Protein AF-A0A940KT76-F1 (afdb_monomer_lite)

Radius of gyration: 18.66 Å; chains: 1; bounding box: 42×45×53 Å

Secondary structure (DSSP, 8-state):
--EEEEEE---B-SSS---TT-TTS-PBPSSSS--S---EEEEEE-EEEEE--HHHHHHHTT-HHHHHHHHHHHHHHHHHHHHH-TTPPPP---HHHHHHHHHHHHHHHHHHHHH---TTTEEEEEEEE--STT-EEEEEEEE---SGGGGSSHHHHHTSHHHHHHHHHHHHHHHT--TTTTHHHHHHHHT-BSGGG-BSS--TTTT---GGG-TTTT-S--GGGTS--SS--S--TT-

Structure (mmCIF, N/CA/C/O backbone):
data_AF-A0A940KT76-F1
#
_entry.id   AF-A0A940KT76-F1
#
loop_
_atom_site.group_PDB
_atom_site.id
_atom_site.type_symbol
_atom_site.label_atom_id
_atom_site.label_alt_id
_atom_site.label_comp_id
_atom_site.label_asym_id
_atom_site.label_entity_id
_atom_site.label_seq_id
_atom_site.pdbx_PDB_ins_code
_atom_site.Cartn_x
_atom_site.Cartn_y
_atom_site.Cartn_z
_atom_site.occupancy
_atom_site.B_iso_or_equiv
_atom_site.auth_seq_id
_atom_site.auth_comp_id
_atom_site.auth_asym_id
_atom_site.auth_atom_id
_atom_site.pdbx_PDB_model_num
ATOM 1 N N . GLU A 1 1 ? -12.161 -17.439 -12.658 1.00 59.94 1 GLU A N 1
ATOM 2 C CA . GLU A 1 1 ? -10.955 -17.399 -13.516 1.00 59.94 1 GLU A CA 1
ATOM 3 C C . GLU A 1 1 ? -9.721 -17.231 -12.636 1.00 59.94 1 GLU A C 1
ATOM 5 O O . GLU A 1 1 ? -9.870 -16.728 -11.528 1.00 59.94 1 GLU A O 1
ATOM 10 N N . ARG A 1 2 ? -8.542 -17.698 -13.067 1.00 75.81 2 ARG A N 1
ATOM 11 C CA . ARG A 1 2 ? -7.280 -17.496 -12.328 1.00 75.81 2 ARG A CA 1
ATOM 12 C C . ARG A 1 2 ? -6.662 -16.165 -12.748 1.00 75.81 2 ARG A C 1
ATOM 14 O O . ARG A 1 2 ? -6.619 -15.879 -13.944 1.00 75.81 2 ARG A O 1
ATOM 21 N N . LEU A 1 3 ? -6.180 -15.376 -11.790 1.00 85.12 3 LEU A N 1
ATOM 22 C CA . LEU A 1 3 ? -5.460 -14.140 -12.090 1.00 85.12 3 LEU A CA 1
ATOM 23 C C . LEU A 1 3 ? -4.140 -14.499 -12.783 1.00 85.12 3 LEU A C 1
ATOM 25 O O . LEU A 1 3 ? -3.452 -15.420 -12.344 1.00 85.12 3 LEU A O 1
ATOM 29 N N . ARG A 1 4 ? -3.788 -13.785 -13.855 1.00 87.38 4 ARG A N 1
ATOM 30 C CA . ARG A 1 4 ? -2.522 -13.958 -14.576 1.00 87.38 4 ARG A CA 1
ATOM 31 C C . ARG A 1 4 ? -1.689 -12.691 -14.463 1.00 87.38 4 ARG A C 1
ATOM 33 O O . ARG A 1 4 ? -2.092 -11.645 -14.966 1.00 87.38 4 ARG A O 1
ATOM 40 N N . GLU A 1 5 ? -0.509 -12.808 -13.878 1.00 86.62 5 GLU A N 1
ATOM 41 C CA . GLU A 1 5 ? 0.519 -11.777 -13.914 1.00 86.62 5 GLU A CA 1
ATOM 42 C C . GLU A 1 5 ? 1.549 -12.131 -14.991 1.00 86.62 5 GLU A C 1
ATOM 44 O O . GLU A 1 5 ? 1.983 -13.276 -15.110 1.00 86.62 5 GLU A O 1
ATOM 49 N N . THR A 1 6 ? 1.949 -11.154 -15.799 1.00 89.06 6 THR A N 1
ATOM 50 C CA . THR A 1 6 ? 3.041 -11.303 -16.766 1.00 89.06 6 THR A CA 1
ATOM 51 C C . THR A 1 6 ? 4.053 -10.203 -16.507 1.00 89.06 6 THR A C 1
ATOM 53 O O . THR A 1 6 ? 3.732 -9.025 -16.647 1.00 89.06 6 THR A O 1
ATOM 56 N N . ARG A 1 7 ? 5.266 -10.589 -16.109 1.00 87.00 7 ARG A N 1
ATOM 57 C CA . ARG A 1 7 ? 6.389 -9.671 -15.914 1.00 87.00 7 ARG A CA 1
ATOM 58 C C . ARG A 1 7 ? 7.328 -9.796 -17.093 1.00 87.00 7 ARG A C 1
ATOM 60 O O . ARG A 1 7 ? 7.730 -10.904 -17.433 1.00 87.00 7 ARG A O 1
ATOM 67 N N . ILE A 1 8 ? 7.666 -8.669 -17.696 1.00 89.12 8 ILE A N 1
ATOM 68 C CA . ILE A 1 8 ? 8.560 -8.598 -18.847 1.00 89.12 8 ILE A CA 1
ATOM 69 C C . ILE A 1 8 ? 9.815 -7.875 -18.386 1.00 89.12 8 ILE A C 1
ATOM 71 O O . ILE A 1 8 ? 9.723 -6.799 -17.798 1.00 89.12 8 ILE A O 1
ATOM 75 N N . PHE A 1 9 ? 10.981 -8.463 -18.631 1.00 88.19 9 PHE A N 1
ATOM 76 C CA . PHE A 1 9 ? 12.236 -7.762 -18.416 1.00 88.19 9 PHE A CA 1
ATOM 77 C C . PHE A 1 9 ? 12.519 -6.939 -19.672 1.00 88.19 9 PHE A C 1
ATOM 79 O O . PHE A 1 9 ? 12.806 -7.500 -20.726 1.00 88.19 9 PHE A O 1
ATOM 86 N N . ALA A 1 10 ? 12.339 -5.620 -19.566 1.00 84.44 10 ALA A N 1
ATOM 87 C CA . ALA A 1 10 ? 12.493 -4.684 -20.681 1.00 84.44 10 ALA A CA 1
ATOM 88 C C . ALA A 1 10 ? 13.910 -4.093 -20.779 1.00 84.44 10 ALA A C 1
ATOM 90 O O . ALA A 1 10 ? 14.323 -3.681 -21.856 1.00 84.44 10 ALA A O 1
ATOM 91 N N . GLY A 1 11 ? 14.663 -4.085 -19.675 1.00 82.62 11 GLY A N 1
ATOM 92 C CA . GLY A 1 11 ? 16.009 -3.525 -19.598 1.00 82.62 11 GLY A CA 1
ATOM 93 C C . GLY A 1 11 ? 16.429 -3.237 -18.166 1.00 82.62 11 GLY A C 1
ATOM 94 O O . GLY A 1 11 ? 15.790 -3.692 -17.217 1.00 82.62 11 GLY A O 1
ATOM 95 N N . PHE A 1 12 ? 17.522 -2.498 -18.000 1.00 79.31 12 PHE A N 1
ATOM 96 C CA . PHE A 1 12 ? 18.017 -2.093 -16.687 1.00 79.31 12 PHE A CA 1
ATOM 97 C C . PHE A 1 12 ? 18.516 -0.648 -16.701 1.00 79.31 12 PHE A C 1
ATOM 99 O O . PHE A 1 12 ? 18.919 -0.105 -17.729 1.00 79.31 12 PHE A O 1
ATOM 106 N N . THR A 1 13 ? 18.565 -0.052 -15.518 1.00 75.75 13 THR A N 1
ATOM 107 C CA . THR A 1 13 ? 19.138 1.273 -15.268 1.00 75.75 13 THR A CA 1
ATOM 108 C C . THR A 1 13 ? 20.330 1.147 -14.320 1.00 75.75 13 THR A C 1
ATOM 110 O O . THR A 1 13 ? 20.264 0.384 -13.359 1.00 75.75 13 THR A O 1
ATOM 113 N N . ARG A 1 14 ? 21.434 1.872 -14.559 1.00 63.66 14 ARG A N 1
ATOM 114 C CA . ARG A 1 14 ? 22.673 1.738 -13.751 1.00 63.66 14 ARG A CA 1
ATOM 115 C C . ARG A 1 14 ? 22.897 2.832 -12.707 1.00 63.66 14 ARG A C 1
ATOM 117 O O . ARG A 1 14 ? 23.484 2.550 -11.672 1.00 63.66 14 ARG A O 1
ATOM 124 N N . ILE A 1 15 ? 22.489 4.068 -12.993 1.00 62.66 15 ILE A N 1
ATOM 125 C CA . ILE A 1 15 ? 22.811 5.245 -12.157 1.00 62.66 15 ILE A CA 1
ATOM 126 C C . ILE A 1 15 ? 21.556 5.761 -11.454 1.00 62.66 15 ILE A C 1
ATOM 128 O O . ILE A 1 15 ? 21.551 6.013 -10.252 1.00 62.66 15 ILE A O 1
ATOM 132 N N . ASN A 1 16 ? 20.471 5.847 -12.211 1.00 60.28 16 ASN A N 1
ATOM 133 C CA . ASN A 1 16 ? 19.192 6.360 -11.771 1.00 60.28 16 ASN A CA 1
ATOM 134 C C . ASN A 1 16 ? 18.179 5.222 -11.881 1.00 60.28 16 ASN A C 1
ATOM 136 O O . ASN A 1 16 ? 17.857 4.863 -13.007 1.00 60.28 16 ASN A O 1
ATOM 140 N N . PRO A 1 17 ? 17.749 4.596 -10.768 1.00 59.19 17 PRO A N 1
ATOM 141 C CA . PRO A 1 17 ? 16.699 3.587 -10.827 1.00 59.19 17 PRO A CA 1
ATOM 142 C C . PRO A 1 17 ? 15.421 4.211 -11.390 1.00 59.19 17 PRO A C 1
ATOM 144 O O . PRO A 1 17 ? 15.099 5.348 -11.034 1.00 59.19 17 PRO A O 1
ATOM 147 N N . GLU A 1 18 ? 14.709 3.472 -12.243 1.00 57.00 18 GLU A N 1
ATOM 148 C CA . GLU A 1 18 ? 13.417 3.930 -12.747 1.00 57.00 18 GLU A CA 1
ATOM 149 C C . GLU A 1 18 ? 12.457 4.206 -11.587 1.00 57.00 18 GLU A C 1
ATOM 151 O O . GLU A 1 18 ? 12.253 3.375 -10.699 1.00 57.00 18 GLU A O 1
ATOM 156 N N . ASP A 1 19 ? 11.821 5.373 -11.623 1.00 56.69 19 ASP A N 1
ATOM 157 C CA . ASP A 1 19 ? 10.502 5.525 -11.028 1.00 56.69 19 ASP A CA 1
ATOM 158 C C . ASP A 1 19 ? 9.560 4.947 -12.086 1.00 56.69 19 ASP A C 1
ATOM 160 O O . ASP A 1 19 ? 9.471 5.542 -13.156 1.00 56.69 19 ASP A O 1
ATOM 164 N N . ASN A 1 20 ? 8.961 3.774 -11.831 1.00 51.47 20 ASN A N 1
ATOM 165 C CA . ASN A 1 20 ? 8.179 2.872 -12.719 1.00 51.47 20 ASN A CA 1
ATOM 166 C C . ASN A 1 20 ? 7.096 3.509 -13.641 1.00 51.47 20 ASN A C 1
ATOM 168 O O . ASN A 1 20 ? 6.210 2.813 -14.142 1.00 51.47 20 ASN A O 1
ATOM 172 N N . ARG A 1 21 ? 7.050 4.834 -13.788 1.00 53.28 21 ARG A N 1
ATOM 173 C CA . ARG A 1 21 ? 5.972 5.617 -14.388 1.00 53.28 21 ARG A CA 1
ATOM 174 C C . ARG A 1 21 ? 6.450 6.818 -15.219 1.00 53.28 21 ARG A C 1
ATOM 176 O O . ARG A 1 21 ? 5.587 7.467 -15.803 1.00 53.28 21 ARG A O 1
ATOM 183 N N . ASP A 1 22 ? 7.758 7.097 -15.315 1.00 49.06 22 ASP A N 1
ATOM 184 C CA . ASP A 1 22 ? 8.294 8.174 -16.168 1.00 49.06 22 ASP A CA 1
ATOM 185 C C . ASP A 1 22 ? 8.935 7.614 -17.450 1.00 49.06 22 ASP A C 1
ATOM 187 O O . ASP A 1 22 ? 9.966 6.949 -17.418 1.00 49.06 22 ASP A O 1
ATOM 191 N N . GLN A 1 23 ? 8.319 7.898 -18.602 1.00 47.44 23 GLN A N 1
ATOM 192 C CA . GLN A 1 23 ? 8.682 7.353 -19.923 1.00 47.44 23 GLN A CA 1
ATOM 193 C C . GLN A 1 23 ? 9.995 7.906 -20.514 1.00 47.44 23 GLN A C 1
ATOM 195 O O . GLN A 1 23 ? 10.320 7.607 -21.662 1.00 47.44 23 GLN A O 1
ATOM 200 N N . GLN A 1 24 ? 10.736 8.740 -19.780 1.00 48.56 24 GLN A N 1
ATOM 201 C CA . GLN A 1 24 ? 11.898 9.463 -20.312 1.00 48.56 24 GLN A CA 1
ATOM 202 C C . GLN A 1 24 ? 13.253 8.990 -19.785 1.00 48.56 24 GLN A C 1
ATOM 204 O O . GLN A 1 24 ? 14.278 9.508 -20.230 1.00 48.56 24 GLN A O 1
ATOM 209 N N . GLN A 1 25 ? 13.307 7.993 -18.898 1.00 55.84 25 GLN A N 1
ATOM 210 C CA . GLN A 1 25 ? 14.590 7.368 -18.579 1.00 55.84 25 GLN A CA 1
ATOM 211 C C . GLN A 1 25 ? 14.948 6.354 -19.665 1.00 55.84 25 GLN A C 1
ATOM 213 O O . GLN A 1 25 ? 14.171 5.462 -19.995 1.00 55.84 25 GLN A O 1
ATOM 218 N N . THR A 1 26 ? 16.131 6.514 -20.259 1.00 61.38 26 THR A N 1
ATOM 219 C CA . THR A 1 26 ? 16.649 5.607 -21.283 1.00 61.38 26 THR A CA 1
ATOM 220 C C . THR A 1 26 ? 16.945 4.255 -20.637 1.00 61.38 26 THR A C 1
ATOM 222 O O . THR A 1 26 ? 18.023 4.038 -20.079 1.00 61.38 26 THR A O 1
ATOM 225 N N . ILE A 1 27 ? 15.966 3.352 -20.669 1.00 70.19 27 ILE A N 1
ATOM 226 C CA . ILE A 1 27 ? 16.160 1.939 -20.349 1.00 70.19 27 ILE A CA 1
ATOM 227 C C . ILE A 1 27 ? 17.286 1.427 -21.251 1.00 70.19 27 ILE A C 1
ATOM 229 O O . ILE A 1 27 ? 17.223 1.582 -22.470 1.00 70.19 27 ILE A O 1
ATOM 233 N N . ALA A 1 28 ? 18.341 0.857 -20.664 1.00 75.75 28 ALA A N 1
ATOM 234 C CA . ALA A 1 28 ? 19.408 0.274 -21.466 1.00 75.75 28 ALA A CA 1
ATOM 235 C C . ALA A 1 28 ? 18.885 -0.974 -22.187 1.00 75.75 28 ALA A C 1
ATOM 237 O O . ALA A 1 28 ? 18.273 -1.842 -21.554 1.00 75.75 28 ALA A O 1
ATOM 238 N N . ASP A 1 29 ? 19.171 -1.072 -23.486 1.00 76.38 29 ASP A N 1
ATOM 239 C CA . ASP A 1 29 ? 18.773 -2.216 -24.298 1.00 76.38 29 ASP A CA 1
ATOM 240 C C . ASP A 1 29 ? 19.348 -3.527 -23.742 1.00 76.38 29 ASP A C 1
ATOM 242 O O . ASP A 1 29 ? 20.507 -3.617 -23.326 1.00 76.38 29 ASP A O 1
ATOM 246 N N . LEU A 1 30 ? 18.528 -4.579 -23.775 1.00 81.62 30 LEU A N 1
ATOM 247 C CA . LEU A 1 30 ? 18.917 -5.929 -23.352 1.00 81.62 30 LEU A CA 1
ATOM 248 C C . LEU A 1 30 ? 19.763 -6.678 -24.380 1.00 81.62 30 LEU A C 1
ATOM 250 O O . LEU A 1 30 ? 20.322 -7.732 -24.078 1.00 81.62 30 LEU A O 1
ATOM 254 N N . SER A 1 31 ? 19.828 -6.163 -25.601 1.00 82.88 31 SER A N 1
ATOM 255 C CA . SER A 1 31 ? 20.506 -6.786 -26.725 1.00 82.88 31 SER A CA 1
ATOM 256 C C . SER A 1 31 ? 21.283 -5.730 -27.495 1.00 82.88 31 SER A C 1
ATOM 258 O O . SER A 1 31 ? 20.831 -4.602 -27.650 1.00 82.88 31 SER A O 1
ATOM 260 N N . LEU A 1 32 ? 22.443 -6.122 -28.022 1.00 83.81 32 LEU A N 1
ATOM 261 C CA . LEU A 1 32 ? 23.247 -5.278 -28.910 1.00 83.81 32 LEU A CA 1
ATOM 262 C C . LEU A 1 32 ? 22.530 -4.979 -30.236 1.00 83.81 32 LEU A C 1
ATOM 264 O O . LEU A 1 32 ? 22.819 -3.976 -30.878 1.00 83.81 32 LEU A O 1
ATOM 268 N N . ASN A 1 33 ? 21.614 -5.860 -30.645 1.00 88.50 33 ASN A N 1
ATOM 269 C CA . ASN A 1 33 ? 20.814 -5.723 -31.859 1.00 88.50 33 ASN A CA 1
ATOM 270 C C . ASN A 1 33 ? 19.320 -5.652 -31.504 1.00 88.50 33 ASN A C 1
ATOM 272 O O . ASN A 1 33 ? 18.900 -6.358 -30.582 1.00 88.50 33 ASN A O 1
ATOM 276 N N . PRO A 1 34 ? 18.495 -4.900 -32.254 1.00 84.06 34 PRO A N 1
ATOM 277 C CA . PRO A 1 34 ? 17.048 -4.884 -32.055 1.00 84.06 34 PRO A CA 1
ATOM 278 C C . PRO A 1 34 ? 16.443 -6.291 -32.151 1.00 84.06 34 PRO A C 1
ATOM 280 O O . PRO A 1 34 ? 16.707 -7.029 -33.102 1.00 84.06 34 PRO A O 1
ATOM 283 N N . VAL A 1 35 ? 15.614 -6.657 -31.175 1.00 88.06 35 VAL A N 1
ATOM 284 C CA . VAL A 1 35 ? 14.898 -7.940 -31.126 1.00 88.06 35 VAL A CA 1
ATOM 285 C C . VAL A 1 35 ? 13.396 -7.700 -30.985 1.00 88.06 35 VAL A C 1
ATOM 287 O O . VAL A 1 35 ? 12.968 -6.768 -30.314 1.00 88.06 35 VAL A O 1
ATOM 290 N N . ALA A 1 36 ? 12.581 -8.551 -31.615 1.00 89.31 36 ALA A N 1
ATOM 291 C CA . ALA A 1 36 ? 11.115 -8.472 -31.563 1.00 89.31 36 ALA A CA 1
ATOM 292 C C . ALA A 1 36 ? 10.497 -9.264 -30.390 1.00 89.31 36 ALA A C 1
ATOM 294 O O . ALA A 1 36 ? 9.293 -9.515 -30.372 1.00 89.31 36 ALA A O 1
ATOM 295 N N . TRP A 1 37 ? 11.316 -9.708 -29.435 1.00 89.38 37 TRP A N 1
ATOM 296 C CA . TRP A 1 37 ? 10.895 -10.507 -28.288 1.00 89.38 37 TRP A CA 1
ATOM 297 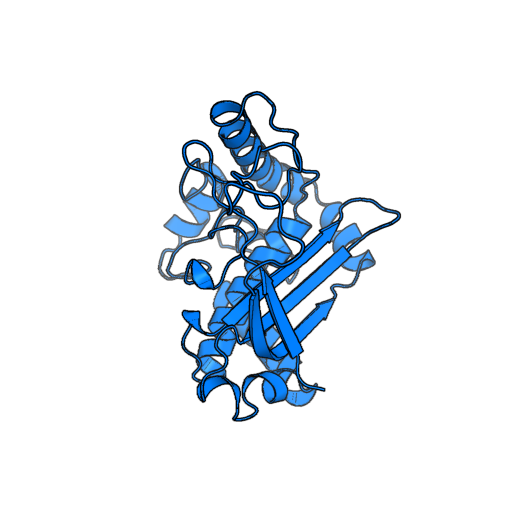C C . TRP A 1 37 ? 11.592 -10.018 -27.016 1.00 89.38 37 TRP A C 1
ATOM 299 O O . TRP A 1 37 ? 12.726 -9.547 -27.068 1.00 89.38 37 TRP A O 1
ATOM 309 N N . LEU A 1 38 ? 10.913 -10.153 -25.876 1.00 90.00 38 LEU A N 1
ATOM 310 C CA . LEU A 1 38 ? 11.461 -9.861 -24.552 1.00 90.00 38 LEU A CA 1
ATOM 311 C C . LEU A 1 38 ? 11.274 -11.078 -23.639 1.00 90.00 38 LEU A C 1
ATOM 313 O O . LEU A 1 38 ? 10.233 -11.740 -23.721 1.00 90.00 38 LEU A O 1
ATOM 317 N N . PRO A 1 39 ? 12.250 -11.392 -22.770 1.00 91.31 39 PRO A N 1
ATOM 318 C CA . PRO A 1 39 ? 12.080 -12.445 -21.783 1.00 91.31 39 PRO A CA 1
ATOM 319 C C . PRO A 1 39 ? 10.975 -12.059 -20.793 1.00 91.31 39 PRO A C 1
ATOM 321 O O . PRO A 1 39 ? 10.944 -10.946 -20.261 1.00 91.31 39 PRO A O 1
ATOM 324 N N . ALA A 1 40 ? 10.061 -12.996 -20.546 1.00 91.25 40 ALA A N 1
ATOM 325 C CA . ALA A 1 40 ? 8.920 -12.792 -19.670 1.00 91.25 40 ALA A CA 1
ATOM 326 C C . ALA A 1 40 ? 8.705 -13.987 -18.738 1.00 91.25 40 ALA A C 1
ATOM 328 O O . ALA A 1 40 ? 8.986 -15.132 -19.087 1.00 91.25 40 ALA A O 1
ATOM 329 N N . HIS A 1 41 ? 8.161 -13.704 -17.561 1.00 88.94 41 HIS A N 1
ATOM 330 C CA . HIS A 1 41 ? 7.745 -14.690 -16.576 1.00 88.94 41 HIS A CA 1
ATOM 331 C C . HIS A 1 41 ? 6.245 -14.542 -16.315 1.00 88.94 41 HIS A C 1
ATOM 333 O O . HIS A 1 41 ? 5.755 -13.430 -16.092 1.00 88.94 41 HIS A O 1
ATOM 339 N N . VAL A 1 42 ? 5.514 -15.658 -16.355 1.00 87.50 42 VAL A N 1
ATOM 340 C CA . VAL A 1 42 ? 4.058 -15.689 -16.170 1.00 87.50 42 VAL A CA 1
ATOM 341 C C . VAL A 1 42 ? 3.730 -16.432 -14.888 1.00 87.50 42 VAL A C 1
ATOM 343 O O . VAL A 1 42 ? 4.129 -17.579 -14.714 1.00 87.50 42 VAL A O 1
ATOM 346 N N . VAL A 1 43 ? 2.956 -15.785 -14.023 1.00 85.06 43 VAL A N 1
ATOM 347 C CA . VAL A 1 43 ? 2.450 -16.367 -12.779 1.00 85.06 43 VAL A CA 1
ATOM 348 C C . VAL A 1 43 ? 0.935 -16.430 -12.850 1.00 85.06 43 VAL A C 1
ATOM 350 O O . VAL A 1 43 ? 0.282 -15.478 -13.281 1.00 85.06 43 VAL A O 1
ATOM 353 N N . TYR A 1 44 ? 0.377 -17.555 -12.417 1.00 85.06 44 TYR A N 1
ATOM 354 C CA . TYR A 1 44 ? -1.056 -17.704 -12.205 1.00 85.06 44 TYR A CA 1
ATOM 355 C C . TYR A 1 44 ? -1.330 -17.776 -10.716 1.00 85.06 44 TYR A C 1
ATOM 357 O O . TYR A 1 44 ? -0.622 -18.472 -9.993 1.00 85.06 44 TYR A O 1
ATOM 365 N N . GLY A 1 45 ? -2.374 -17.089 -10.276 1.00 86.62 45 GLY A N 1
ATOM 366 C CA . GLY A 1 45 ? -2.650 -16.974 -8.861 1.00 86.62 45 GLY A CA 1
ATOM 367 C C . GLY A 1 45 ? -4.058 -16.517 -8.536 1.00 86.62 45 GLY A C 1
ATOM 368 O O . GLY A 1 45 ? -4.980 -16.543 -9.361 1.00 86.62 45 GLY A O 1
ATOM 369 N N . GLU A 1 46 ? -4.190 -16.101 -7.289 1.00 87.38 46 GLU A N 1
ATOM 370 C CA . GLU A 1 46 ? -5.407 -15.589 -6.688 1.00 87.38 46 GLU A CA 1
ATOM 371 C C . GLU A 1 46 ? -5.296 -14.075 -6.521 1.00 87.38 46 GLU A C 1
ATOM 373 O O . GLU A 1 46 ? -4.197 -13.531 -6.395 1.00 87.38 46 GLU A O 1
ATOM 378 N N . GLY A 1 47 ? -6.433 -13.386 -6.481 1.00 90.44 47 GLY A N 1
ATOM 379 C CA . GLY A 1 47 ? -6.441 -11.968 -6.162 1.00 90.44 47 GLY A CA 1
ATOM 380 C C . GLY A 1 47 ? -7.793 -11.465 -5.689 1.00 90.44 47 GLY A C 1
ATOM 381 O O . GLY A 1 47 ? -8.836 -12.016 -6.040 1.00 90.44 47 GLY A O 1
ATOM 382 N N . ILE A 1 48 ? -7.750 -10.406 -4.889 1.00 93.38 48 ILE A N 1
ATOM 383 C CA . ILE A 1 48 ? -8.907 -9.649 -4.425 1.00 93.38 48 ILE A CA 1
ATOM 384 C C . ILE A 1 48 ? -8.735 -8.223 -4.936 1.00 93.38 48 ILE A C 1
ATOM 386 O O . ILE A 1 48 ? -7.789 -7.530 -4.559 1.00 93.38 48 ILE A O 1
ATOM 390 N N . PHE A 1 49 ? -9.652 -7.794 -5.798 1.00 95.75 49 PHE A N 1
ATOM 391 C CA . PHE A 1 49 ? -9.745 -6.406 -6.230 1.00 95.75 49 PHE A CA 1
ATOM 392 C C . PHE A 1 49 ? -10.794 -5.680 -5.393 1.00 95.75 49 PHE A C 1
ATOM 394 O O . PHE A 1 49 ? -11.930 -6.144 -5.283 1.00 95.75 49 PHE A O 1
ATOM 401 N N . LEU A 1 50 ? -10.419 -4.537 -4.825 1.00 96.88 50 LEU A N 1
ATOM 402 C CA . LEU A 1 50 ? -11.303 -3.676 -4.052 1.00 96.88 50 LEU A CA 1
ATOM 403 C C . LEU A 1 50 ? -11.349 -2.298 -4.693 1.00 96.88 50 LEU A C 1
ATOM 405 O O . LEU A 1 50 ? -10.313 -1.674 -4.918 1.00 96.88 50 LEU A O 1
ATOM 409 N N . GLN A 1 51 ? -12.562 -1.812 -4.939 1.00 97.50 51 GLN A N 1
ATOM 410 C CA . GLN A 1 51 ? -12.806 -0.451 -5.391 1.00 97.50 51 GLN A CA 1
ATOM 411 C C . GLN A 1 51 ? -13.478 0.345 -4.278 1.00 97.50 51 GLN A C 1
ATOM 413 O O . GLN A 1 51 ? -14.501 -0.057 -3.721 1.00 97.50 51 GLN A O 1
ATOM 418 N N . PHE A 1 52 ? -12.917 1.507 -3.974 1.00 97.50 52 PHE A N 1
ATOM 419 C CA . PHE A 1 52 ? -13.488 2.436 -3.016 1.00 97.50 52 PHE A CA 1
ATOM 420 C C . PHE A 1 52 ? -14.567 3.285 -3.685 1.00 97.50 52 PHE A C 1
ATOM 422 O O . PHE A 1 52 ? -14.434 3.706 -4.836 1.00 97.50 52 PHE A O 1
ATOM 429 N N . LYS A 1 53 ? -15.633 3.593 -2.939 1.00 96.75 53 LYS A N 1
ATOM 430 C CA . LYS A 1 53 ? -16.687 4.493 -3.420 1.00 96.75 53 LYS A CA 1
ATOM 431 C C . LYS A 1 53 ? -16.110 5.890 -3.646 1.00 96.75 53 LYS A C 1
ATOM 433 O O . LYS A 1 53 ? -15.744 6.572 -2.688 1.00 96.75 53 LYS A O 1
ATOM 438 N N . THR A 1 54 ? -16.091 6.320 -4.904 1.00 95.44 54 THR A N 1
ATOM 439 C CA . THR A 1 54 ? -15.570 7.626 -5.324 1.00 95.44 54 THR A CA 1
AT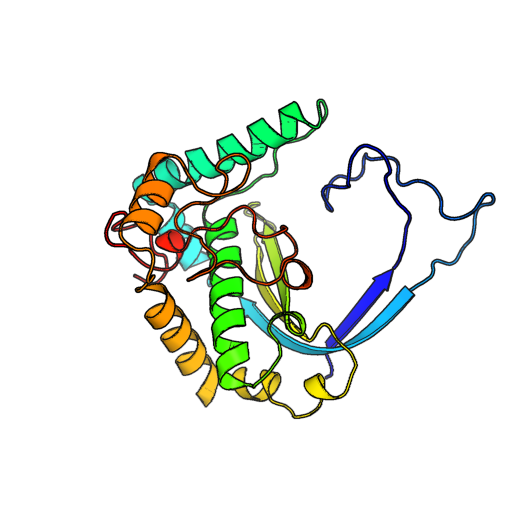OM 440 C C . THR A 1 54 ? -16.168 8.784 -4.530 1.00 95.44 54 THR A C 1
ATOM 442 O O . THR A 1 54 ? -15.411 9.625 -4.053 1.00 95.44 54 THR A O 1
ATOM 445 N N . ASP A 1 55 ? -17.483 8.794 -4.303 1.00 95.75 55 ASP A N 1
ATOM 446 C CA . ASP A 1 55 ? -18.154 9.883 -3.578 1.00 95.75 55 ASP A CA 1
ATOM 447 C C . ASP A 1 55 ? -17.705 9.973 -2.115 1.00 95.75 55 ASP A C 1
ATOM 449 O O . ASP A 1 55 ? -17.558 11.062 -1.563 1.00 95.75 55 ASP A O 1
ATOM 453 N N . ARG A 1 56 ? -17.423 8.824 -1.486 1.00 96.69 56 ARG A N 1
ATOM 454 C CA . ARG A 1 56 ? -16.924 8.769 -0.104 1.00 96.69 56 ARG A CA 1
ATOM 455 C C . ARG A 1 56 ? -15.514 9.335 -0.013 1.00 96.69 56 ARG A C 1
ATOM 457 O O . ARG A 1 56 ? -15.239 10.111 0.896 1.00 96.69 56 ARG A O 1
ATOM 464 N N . ILE A 1 57 ? -14.646 8.985 -0.963 1.00 96.38 57 ILE A N 1
ATOM 465 C CA . ILE A 1 57 ? -13.304 9.571 -1.061 1.00 96.38 57 ILE A CA 1
ATOM 466 C C . ILE A 1 57 ? -13.402 11.071 -1.332 1.00 96.38 57 ILE A C 1
ATOM 468 O O . ILE A 1 57 ? -12.738 11.848 -0.657 1.00 96.38 57 ILE A O 1
ATOM 472 N N . ALA A 1 58 ? -14.244 11.493 -2.277 1.00 94.81 58 ALA A N 1
ATOM 473 C CA . ALA A 1 58 ? -14.410 12.902 -2.616 1.00 94.81 58 ALA A CA 1
ATOM 474 C C . ALA A 1 58 ? -14.856 13.731 -1.405 1.00 94.81 58 ALA A C 1
ATOM 476 O O . ALA A 1 58 ? -14.282 14.786 -1.158 1.00 94.81 58 ALA A O 1
ATOM 477 N N . HIS A 1 59 ? -15.815 13.231 -0.623 1.00 95.56 59 HIS A N 1
ATOM 478 C CA . HIS A 1 59 ? -16.249 13.890 0.604 1.00 95.56 59 HIS A CA 1
ATOM 479 C C . HIS A 1 59 ? -15.139 13.942 1.664 1.00 95.56 59 HIS A C 1
ATOM 481 O O . HIS A 1 59 ? -14.873 15.003 2.220 1.00 95.56 59 HIS A O 1
ATOM 487 N N . TRP A 1 60 ? -14.435 12.832 1.903 1.00 96.19 60 TRP A N 1
ATOM 488 C CA . TRP A 1 60 ? -13.327 12.788 2.865 1.00 96.19 60 TRP A CA 1
ATOM 489 C C . TRP A 1 60 ? -12.185 13.753 2.498 1.00 96.19 60 TRP A C 1
ATOM 491 O O . TRP A 1 60 ? -11.642 14.436 3.366 1.00 96.19 60 TRP A O 1
ATOM 501 N N . LEU A 1 61 ? -11.887 13.899 1.202 1.00 95.31 61 LEU A N 1
ATOM 502 C CA . LEU A 1 61 ? -10.879 14.833 0.690 1.00 95.31 61 LEU A CA 1
ATOM 503 C C . LEU A 1 61 ? -11.210 16.317 0.940 1.00 95.31 61 LEU A C 1
ATOM 505 O O . LEU A 1 61 ? -10.313 17.149 0.815 1.00 95.31 61 LEU A O 1
ATOM 509 N N . GLN A 1 62 ? -12.447 16.669 1.310 1.00 94.56 62 GLN A N 1
ATOM 510 C CA . GLN A 1 62 ? -12.834 18.053 1.629 1.00 94.56 62 GLN A CA 1
ATOM 511 C C . GLN A 1 62 ? -12.269 18.540 2.976 1.00 94.56 62 GLN A C 1
ATOM 513 O O . GLN A 1 62 ? -12.297 19.738 3.254 1.00 94.56 62 GLN A O 1
ATOM 518 N N . SER A 1 63 ? -11.750 17.642 3.820 1.00 93.06 63 SER A N 1
ATOM 519 C CA . SER A 1 63 ? -11.195 17.999 5.129 1.00 93.06 63 SER A CA 1
ATOM 520 C C . SER A 1 63 ? -9.890 18.800 5.013 1.00 93.06 63 SER A C 1
ATOM 522 O O . SER A 1 63 ? -8.894 18.316 4.479 1.00 93.06 63 SER A O 1
ATOM 524 N N . MET A 1 64 ? -9.852 20.012 5.576 1.00 89.06 64 MET A N 1
ATOM 525 C CA . MET A 1 64 ? -8.637 20.842 5.571 1.00 89.06 64 MET A CA 1
ATOM 526 C C . MET A 1 64 ? -7.498 20.244 6.407 1.00 89.06 64 MET A C 1
ATOM 528 O O . MET A 1 64 ? -6.341 20.337 6.002 1.00 89.06 64 MET A O 1
ATOM 532 N N . SER A 1 65 ? -7.805 19.620 7.552 1.00 88.88 65 SER A N 1
ATOM 533 C CA . SER A 1 65 ? -6.785 19.008 8.418 1.00 88.88 65 SER A CA 1
ATOM 534 C C . SER A 1 65 ? -6.078 17.851 7.713 1.00 88.88 65 SER A C 1
ATOM 536 O O . SER A 1 65 ? -4.857 17.728 7.798 1.00 88.88 65 SER A O 1
ATOM 538 N N . LEU A 1 66 ? -6.836 17.054 6.954 1.00 93.25 66 LEU A N 1
ATOM 539 C CA . LEU A 1 66 ? -6.313 15.991 6.102 1.00 93.25 66 LEU A CA 1
ATOM 540 C C . LEU A 1 66 ? -5.325 16.546 5.072 1.00 93.25 66 LEU A C 1
ATOM 542 O O . LEU A 1 66 ? -4.195 16.065 4.976 1.00 93.25 66 LEU A O 1
ATOM 546 N N . GLN A 1 67 ? -5.739 17.577 4.330 1.00 92.75 67 GLN A N 1
ATOM 547 C CA . GLN A 1 67 ? -4.905 18.177 3.289 1.00 92.75 67 GLN A CA 1
ATOM 548 C C . GLN A 1 67 ? -3.600 18.720 3.878 1.00 92.75 67 GLN A C 1
ATOM 550 O O . GLN A 1 67 ? -2.524 18.367 3.402 1.00 92.75 67 GLN A O 1
ATOM 555 N N . GLN A 1 68 ? -3.677 19.496 4.964 1.00 90.25 68 GLN A N 1
ATOM 556 C CA . GLN A 1 68 ? -2.502 20.060 5.636 1.00 90.25 68 GLN A CA 1
ATOM 557 C C . GLN A 1 68 ? -1.519 18.979 6.098 1.00 90.25 68 GLN A C 1
ATOM 559 O O . GLN A 1 68 ? -0.314 19.104 5.873 1.00 90.25 68 GLN A O 1
ATOM 564 N N . HIS A 1 69 ? -2.031 17.905 6.701 1.00 90.75 69 HIS A N 1
ATOM 565 C CA . HIS A 1 69 ? -1.213 16.795 7.180 1.00 90.75 69 HIS A CA 1
ATOM 566 C C . HIS A 1 69 ? -0.477 16.089 6.033 1.00 90.75 69 HIS A C 1
ATOM 568 O O . HIS A 1 69 ? 0.746 15.931 6.068 1.00 90.75 69 HIS A O 1
ATOM 574 N N . THR A 1 70 ? -1.194 15.735 4.964 1.00 94.12 70 THR A N 1
ATOM 575 C CA . THR A 1 70 ? -0.594 15.025 3.821 1.00 94.12 70 THR A CA 1
ATOM 576 C C . THR A 1 70 ? 0.272 15.901 2.922 1.00 94.12 70 THR A C 1
ATOM 578 O O . THR A 1 70 ? 1.199 15.386 2.295 1.00 94.12 70 THR A O 1
ATOM 581 N N . GLN A 1 71 ? 0.033 17.218 2.882 1.00 94.44 71 GLN A N 1
ATOM 582 C CA . GLN A 1 71 ? 0.795 18.139 2.038 1.00 94.44 71 GLN A CA 1
ATOM 583 C C . GLN A 1 71 ? 2.285 18.062 2.359 1.00 94.44 71 GLN A C 1
ATOM 585 O O . GLN A 1 71 ? 3.112 18.081 1.448 1.00 94.44 71 GLN A O 1
ATOM 590 N N . ARG A 1 72 ? 2.642 17.929 3.641 1.00 92.81 72 ARG A N 1
ATOM 591 C CA . ARG A 1 72 ? 4.033 17.758 4.074 1.00 92.81 72 ARG A CA 1
ATOM 592 C C . ARG A 1 72 ? 4.661 16.500 3.473 1.00 92.81 72 ARG A C 1
ATOM 594 O O . ARG A 1 72 ? 5.743 16.587 2.901 1.00 92.81 72 ARG A O 1
ATOM 601 N N . ILE A 1 73 ? 3.975 15.362 3.574 1.00 95.31 73 ILE A N 1
ATOM 602 C CA . ILE A 1 73 ? 4.445 14.068 3.057 1.00 95.31 73 ILE A CA 1
ATOM 603 C C . ILE A 1 73 ? 4.670 14.144 1.541 1.00 95.31 73 ILE A C 1
ATOM 605 O O . ILE A 1 73 ? 5.755 13.825 1.054 1.00 95.31 73 ILE A O 1
ATOM 609 N N . ILE A 1 74 ? 3.673 14.642 0.806 1.00 96.06 74 ILE A N 1
ATOM 610 C CA . ILE A 1 74 ? 3.722 14.776 -0.656 1.00 96.06 74 ILE A CA 1
ATOM 611 C C . ILE A 1 74 ? 4.835 15.751 -1.077 1.00 96.06 74 ILE A C 1
ATOM 613 O O . ILE A 1 74 ? 5.605 15.472 -1.996 1.00 96.06 74 ILE A O 1
ATOM 617 N N . SER A 1 75 ? 4.993 16.867 -0.358 1.00 95.38 75 SER A N 1
ATOM 618 C CA . SER A 1 75 ? 6.040 17.858 -0.644 1.00 95.38 75 SER A CA 1
ATOM 619 C C . SER A 1 75 ? 7.444 17.309 -0.389 1.00 95.38 75 SER A C 1
ATOM 621 O O . SER A 1 75 ? 8.351 17.571 -1.180 1.00 95.38 75 SER A O 1
ATOM 623 N N . HIS A 1 76 ? 7.644 16.545 0.690 1.00 95.25 76 HIS A N 1
ATOM 624 C CA . HIS A 1 76 ? 8.914 15.865 0.955 1.00 95.25 76 HIS A CA 1
ATOM 625 C C . HIS A 1 76 ? 9.245 14.862 -0.148 1.00 95.25 76 HIS A C 1
ATOM 627 O O . HIS A 1 76 ? 10.368 14.876 -0.648 1.00 95.25 76 HIS A O 1
ATOM 633 N N . TYR A 1 77 ? 8.261 14.069 -0.580 1.00 95.31 77 TYR A N 1
ATOM 634 C CA . TYR A 1 77 ? 8.425 13.111 -1.669 1.00 95.31 77 TYR A CA 1
ATOM 635 C C . TYR A 1 77 ? 8.885 13.797 -2.957 1.00 95.31 77 TYR A C 1
ATOM 637 O O . TYR A 1 77 ? 9.952 13.473 -3.476 1.00 95.31 77 TYR A O 1
ATOM 645 N N . HIS A 1 78 ? 8.159 14.811 -3.431 1.00 94.62 78 HIS A N 1
ATOM 646 C CA . HIS A 1 78 ? 8.549 15.515 -4.654 1.00 94.62 78 HIS A CA 1
ATOM 647 C C . HIS A 1 78 ? 9.878 16.268 -4.509 1.00 94.62 78 HIS A C 1
ATOM 649 O O . HIS A 1 78 ? 10.678 16.297 -5.440 1.00 94.62 78 HIS A O 1
ATOM 655 N N . SER A 1 79 ? 10.166 16.841 -3.336 1.00 94.06 79 SER A N 1
ATOM 656 C CA . SER A 1 79 ? 11.452 17.496 -3.062 1.00 94.06 79 SER A CA 1
ATOM 657 C C . SER A 1 79 ? 12.624 16.513 -3.129 1.00 94.06 79 SER A C 1
ATOM 659 O O . SER A 1 79 ? 13.644 16.814 -3.750 1.00 94.06 79 SER A O 1
ATOM 661 N N . ALA A 1 80 ? 12.479 15.324 -2.540 1.00 92.56 80 ALA A N 1
ATOM 662 C CA . ALA A 1 80 ? 13.479 14.265 -2.616 1.00 92.56 80 ALA A CA 1
ATOM 663 C C . ALA A 1 80 ? 13.671 13.775 -4.058 1.00 92.56 80 ALA A C 1
ATOM 665 O O . ALA A 1 80 ? 14.808 13.643 -4.517 1.00 92.56 80 ALA A O 1
ATOM 666 N N . LYS A 1 81 ? 12.571 13.599 -4.805 1.00 90.00 81 LYS A N 1
ATOM 667 C CA . LYS A 1 81 ? 12.613 13.225 -6.223 1.00 90.00 81 LYS A CA 1
ATOM 668 C C . LYS A 1 81 ? 13.337 14.271 -7.073 1.00 90.00 81 LYS A C 1
ATOM 670 O O . LYS A 1 81 ? 14.307 13.911 -7.729 1.00 90.00 81 LYS A O 1
ATOM 675 N N . ARG A 1 82 ? 12.987 15.559 -6.977 1.00 90.06 82 ARG A N 1
ATOM 676 C CA . ARG A 1 82 ? 13.665 16.645 -7.719 1.00 90.06 82 ARG A CA 1
ATOM 677 C C . ARG A 1 82 ? 15.156 16.768 -7.409 1.00 90.06 82 ARG A C 1
ATOM 679 O O . ARG A 1 82 ? 15.944 17.090 -8.289 1.00 90.06 82 ARG A O 1
ATOM 686 N N . LYS A 1 83 ? 15.566 16.513 -6.160 1.00 89.62 83 LYS A N 1
ATOM 687 C CA . LYS A 1 83 ? 16.992 16.518 -5.784 1.00 89.62 83 LYS A CA 1
ATOM 688 C C . LYS A 1 83 ? 17.776 15.395 -6.455 1.00 89.62 83 LYS A C 1
ATOM 690 O O . LYS A 1 83 ? 18.954 15.573 -6.746 1.00 89.62 83 LYS A O 1
ATOM 695 N N . ARG A 1 84 ? 17.142 14.239 -6.651 1.00 85.62 84 ARG A N 1
ATOM 696 C CA . ARG A 1 84 ? 17.762 13.061 -7.263 1.00 85.62 84 ARG A CA 1
ATOM 697 C C . ARG A 1 84 ? 17.646 13.067 -8.790 1.00 85.62 84 ARG A C 1
ATOM 699 O O . ARG A 1 84 ? 18.525 12.536 -9.460 1.00 85.62 84 ARG A O 1
ATOM 706 N N . TRP A 1 85 ? 16.604 13.704 -9.318 1.00 83.00 85 TRP A N 1
ATOM 707 C CA . TRP A 1 85 ? 16.264 13.765 -10.735 1.00 83.00 85 TRP A CA 1
ATOM 708 C C . TRP A 1 85 ? 15.845 15.192 -11.125 1.00 83.00 85 TRP A C 1
ATOM 710 O O . TRP A 1 85 ? 14.712 15.584 -10.846 1.00 83.00 85 TRP A O 1
ATOM 720 N N . PRO A 1 86 ? 16.734 15.969 -11.772 1.00 79.75 86 PRO A N 1
ATOM 721 C CA . PRO A 1 86 ? 16.454 17.358 -12.149 1.00 79.75 86 PRO A CA 1
ATOM 722 C C . PRO A 1 86 ? 15.230 17.534 -13.059 1.00 79.75 86 PRO A C 1
ATOM 724 O O . PRO A 1 86 ? 14.502 18.508 -12.900 1.00 79.75 86 PRO A O 1
ATOM 727 N N . ASP A 1 87 ? 14.978 16.571 -13.951 1.00 82.31 87 ASP A N 1
ATOM 728 C CA . ASP A 1 87 ? 13.866 16.598 -14.915 1.00 82.31 87 ASP A CA 1
ATOM 729 C C . ASP A 1 87 ? 12.582 15.931 -14.384 1.00 82.31 87 ASP A C 1
ATOM 731 O O . ASP A 1 87 ? 11.650 15.668 -15.139 1.00 82.31 87 ASP A O 1
ATOM 735 N N . TYR A 1 88 ? 12.524 15.626 -13.083 1.00 83.81 88 TYR A N 1
ATOM 736 C CA . TYR A 1 88 ? 11.367 14.980 -12.467 1.00 83.81 88 TYR A CA 1
ATOM 737 C C . TYR A 1 88 ? 10.116 15.863 -12.520 1.00 83.81 88 TYR A C 1
ATOM 739 O O . TYR A 1 88 ? 10.126 17.012 -12.068 1.00 83.81 88 TYR A O 1
ATOM 747 N N . ILE A 1 89 ? 9.013 15.277 -12.987 1.00 86.62 89 ILE A N 1
ATOM 748 C CA . ILE A 1 89 ? 7.696 15.910 -13.003 1.00 86.62 89 ILE A CA 1
ATOM 749 C C . ILE A 1 89 ? 6.879 15.409 -11.810 1.00 86.62 89 ILE A C 1
ATOM 751 O O . ILE A 1 89 ? 6.726 14.207 -11.583 1.00 86.62 89 ILE A O 1
ATOM 755 N N . ASP A 1 90 ? 6.314 16.345 -11.048 1.00 90.56 90 ASP A N 1
ATOM 756 C CA . ASP A 1 90 ? 5.507 16.016 -9.877 1.00 90.56 90 ASP A CA 1
ATOM 757 C C . ASP A 1 90 ? 4.285 15.170 -10.267 1.00 90.56 90 ASP A C 1
ATOM 759 O O . ASP A 1 90 ? 3.416 15.581 -11.040 1.00 90.56 90 ASP A O 1
ATOM 763 N N . ARG A 1 91 ? 4.196 13.969 -9.682 1.00 90.31 91 ARG A N 1
ATOM 764 C CA . ARG A 1 91 ? 2.999 13.119 -9.753 1.00 90.31 91 ARG A CA 1
ATOM 765 C C . ARG A 1 91 ? 1.800 13.860 -9.157 1.00 90.31 91 ARG A C 1
ATOM 767 O O . ARG A 1 91 ? 1.902 14.475 -8.101 1.00 90.31 91 ARG A O 1
ATOM 774 N N . SER A 1 92 ? 0.625 13.688 -9.756 1.00 92.12 92 SER A N 1
ATOM 775 C CA . SER A 1 92 ? -0.630 14.207 -9.199 1.00 92.12 92 SER A CA 1
ATOM 776 C C . SER A 1 92 ? -1.136 13.334 -8.037 1.00 92.12 92 SER A C 1
ATOM 778 O O . SER A 1 92 ? -2.119 12.607 -8.162 1.00 92.12 92 SER A O 1
ATOM 780 N N . LEU A 1 93 ? -0.418 13.351 -6.911 1.00 94.56 93 LEU A N 1
ATOM 781 C CA . LEU A 1 93 ? -0.755 12.610 -5.692 1.00 94.56 93 LEU A CA 1
ATOM 782 C C . LEU A 1 93 ? -1.742 13.391 -4.819 1.00 94.56 93 LEU A C 1
ATOM 784 O O . LEU A 1 93 ? -1.741 14.618 -4.789 1.00 94.56 93 LEU A O 1
ATOM 788 N N . ASN A 1 94 ? -2.574 12.667 -4.073 1.00 95.50 94 ASN A N 1
ATOM 789 C CA . ASN A 1 94 ? -3.476 13.241 -3.075 1.00 95.50 94 ASN A CA 1
ATOM 790 C C . ASN A 1 94 ? -3.611 12.279 -1.868 1.00 95.50 94 ASN A C 1
ATOM 792 O O . ASN A 1 94 ? -3.100 11.154 -1.935 1.00 95.50 94 ASN A O 1
ATOM 796 N N . PRO A 1 95 ? -4.301 12.669 -0.777 1.00 97.19 95 PRO A N 1
ATOM 797 C CA . PRO A 1 95 ? -4.461 11.814 0.403 1.00 97.19 95 PRO A CA 1
ATOM 798 C C . PRO A 1 95 ? -5.028 10.415 0.122 1.00 97.19 95 PRO A C 1
ATOM 800 O O . PRO A 1 95 ? -4.700 9.468 0.834 1.00 97.19 95 PRO A O 1
ATOM 803 N N . ALA A 1 96 ? -5.866 10.262 -0.910 1.00 97.38 96 ALA A N 1
ATOM 804 C CA . ALA A 1 96 ? -6.487 8.982 -1.238 1.00 97.38 96 ALA A CA 1
ATOM 805 C C . ALA A 1 96 ? -5.457 7.949 -1.698 1.00 97.38 96 ALA A C 1
ATOM 807 O O . ALA A 1 96 ? -5.594 6.780 -1.352 1.00 97.38 96 ALA A O 1
ATOM 808 N N . PHE A 1 97 ? -4.406 8.372 -2.408 1.00 97.94 97 PHE A N 1
ATOM 809 C CA . PHE A 1 97 ? -3.313 7.480 -2.792 1.00 97.94 97 PHE A CA 1
ATOM 810 C C . PHE A 1 97 ? -2.637 6.863 -1.560 1.00 97.94 97 PHE A C 1
ATOM 812 O O . PHE A 1 97 ? -2.571 5.643 -1.440 1.00 97.94 97 PHE A O 1
ATOM 819 N N . ILE A 1 98 ? -2.206 7.709 -0.618 1.00 98.06 98 ILE A N 1
ATOM 820 C CA . ILE A 1 98 ? -1.511 7.294 0.613 1.00 98.06 98 ILE A CA 1
ATOM 821 C C . ILE A 1 98 ? -2.428 6.404 1.467 1.00 98.06 98 ILE A C 1
ATOM 823 O O . ILE A 1 98 ? -1.989 5.384 1.999 1.00 98.06 98 ILE A O 1
ATOM 827 N N . MET A 1 99 ? -3.715 6.754 1.568 1.00 98.25 99 MET A N 1
ATOM 828 C CA . MET A 1 99 ? -4.710 5.959 2.291 1.00 98.25 99 MET A CA 1
ATOM 829 C C . MET A 1 99 ? -4.896 4.572 1.675 1.00 98.25 99 MET A C 1
ATOM 831 O O . MET A 1 99 ? -4.825 3.585 2.400 1.00 98.25 99 MET A O 1
ATOM 835 N N . MET A 1 100 ? -5.095 4.478 0.356 1.00 98.56 100 MET A N 1
ATOM 836 C CA . MET A 1 100 ? -5.299 3.195 -0.326 1.00 98.56 100 MET A CA 1
ATOM 837 C C . MET A 1 100 ? -4.055 2.313 -0.270 1.00 98.56 100 MET A C 1
ATOM 839 O O . MET A 1 100 ? -4.182 1.119 -0.011 1.00 98.56 100 MET A O 1
ATOM 843 N N . HIS A 1 101 ? -2.873 2.907 -0.451 1.00 98.38 101 HIS A N 1
ATOM 844 C CA . HIS A 1 101 ? -1.591 2.228 -0.287 1.00 98.38 101 HIS A CA 1
ATOM 845 C C . HIS A 1 101 ? -1.454 1.648 1.126 1.00 98.38 101 HIS A C 1
ATOM 847 O O . HIS A 1 101 ? -1.266 0.451 1.321 1.00 98.38 101 HIS A O 1
ATOM 853 N N . THR A 1 102 ? -1.666 2.485 2.142 1.00 98.44 102 THR A N 1
ATOM 854 C CA . THR A 1 102 ? -1.569 2.039 3.534 1.00 98.44 102 THR A CA 1
ATOM 855 C C . THR A 1 102 ? -2.616 0.980 3.867 1.00 98.44 102 THR A C 1
ATOM 857 O O . THR A 1 102 ? -2.321 0.006 4.555 1.00 98.44 102 THR A O 1
ATOM 860 N N . PHE A 1 103 ? -3.842 1.136 3.370 1.00 98.62 103 PHE A N 1
ATOM 861 C CA . PHE A 1 103 ? -4.903 0.157 3.562 1.00 98.62 103 PHE A 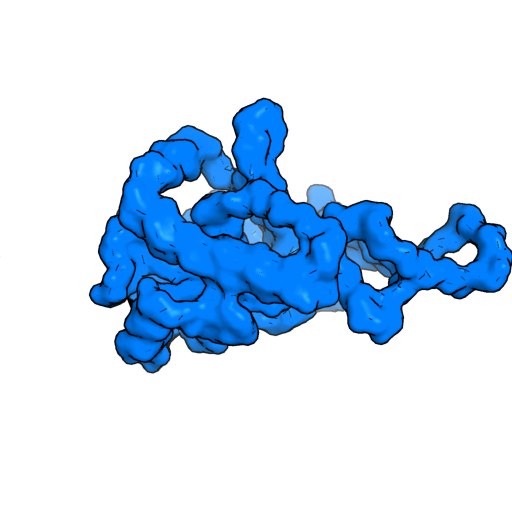CA 1
ATOM 862 C C . PHE A 1 103 ? -4.554 -1.196 2.932 1.00 98.62 103 PHE A C 1
ATOM 864 O O . PHE A 1 103 ? -4.801 -2.229 3.551 1.00 98.62 103 PHE A O 1
ATOM 871 N N . ALA A 1 104 ? -3.943 -1.208 1.746 1.00 98.25 104 ALA A N 1
ATOM 872 C CA . ALA A 1 104 ? -3.482 -2.433 1.108 1.00 98.25 104 ALA A CA 1
ATOM 873 C C . ALA A 1 104 ? -2.408 -3.146 1.947 1.00 98.25 104 ALA A C 1
ATOM 875 O O . ALA A 1 104 ? -2.519 -4.354 2.153 1.00 98.25 104 ALA A O 1
ATOM 876 N N . HIS A 1 105 ? -1.461 -2.417 2.545 1.00 98.12 105 HIS A N 1
ATOM 877 C CA . HIS A 1 105 ? -0.480 -2.995 3.474 1.00 98.12 105 HIS A CA 1
ATOM 878 C C . HIS A 1 105 ? -1.122 -3.617 4.720 1.00 98.12 105 HIS A C 1
ATOM 880 O O . HIS A 1 105 ? -0.809 -4.752 5.087 1.00 98.12 105 HIS A O 1
ATOM 886 N N . LEU A 1 106 ? -2.054 -2.903 5.358 1.00 97.75 106 LEU A N 1
ATOM 887 C CA . LEU A 1 106 ? -2.787 -3.414 6.521 1.00 97.75 106 LEU A CA 1
ATOM 888 C C . LEU A 1 106 ? -3.575 -4.681 6.165 1.00 97.75 106 LEU A C 1
ATOM 890 O O . LEU A 1 106 ? -3.595 -5.653 6.924 1.00 97.75 106 LEU A O 1
ATOM 894 N N . LEU A 1 107 ? -4.179 -4.696 4.977 1.00 97.06 107 LEU A N 1
ATOM 895 C CA . LEU A 1 107 ? -4.932 -5.834 4.479 1.00 97.06 107 LEU A CA 1
ATOM 896 C C . LEU A 1 107 ? -4.019 -7.022 4.138 1.00 97.06 107 LEU A C 1
ATOM 898 O O . LEU A 1 107 ? -4.372 -8.149 4.475 1.00 97.06 107 LEU A O 1
ATOM 902 N N . ILE A 1 108 ? -2.835 -6.794 3.553 1.00 95.81 108 ILE A N 1
ATOM 903 C CA . ILE A 1 108 ? -1.806 -7.828 3.339 1.00 95.81 108 ILE A CA 1
ATOM 904 C C . ILE A 1 108 ? -1.412 -8.460 4.675 1.00 95.81 108 ILE A C 1
ATOM 906 O O . ILE A 1 108 ? -1.454 -9.686 4.793 1.00 95.81 108 ILE A O 1
ATOM 910 N N . ASN A 1 109 ? -1.095 -7.654 5.692 1.00 94.75 109 ASN A N 1
ATOM 911 C CA . ASN A 1 109 ? -0.714 -8.160 7.014 1.00 94.75 109 ASN A CA 1
ATOM 912 C C . ASN A 1 109 ? -1.812 -9.053 7.613 1.00 94.75 109 ASN A C 1
ATOM 914 O O . ASN A 1 109 ? -1.532 -10.166 8.069 1.00 94.75 109 ASN A O 1
ATOM 918 N N . ARG A 1 110 ? -3.079 -8.622 7.531 1.00 95.12 110 ARG A N 1
ATOM 919 C CA . ARG A 1 110 ? -4.213 -9.420 8.015 1.00 95.12 110 ARG A CA 1
ATOM 920 C C . ARG A 1 110 ? -4.451 -10.685 7.188 1.00 95.12 110 ARG A C 1
ATOM 922 O O . ARG A 1 110 ? -4.756 -11.742 7.740 1.00 95.12 110 ARG A O 1
ATOM 929 N N . LEU A 1 111 ? -4.303 -10.608 5.868 1.00 93.81 111 LEU A N 1
ATOM 930 C CA . LEU A 1 111 ? -4.443 -11.753 4.969 1.00 93.81 111 LEU A CA 1
ATOM 931 C C . LEU A 1 111 ? -3.386 -12.824 5.237 1.00 93.81 111 LEU A C 1
ATOM 933 O O . LEU A 1 111 ? -3.729 -14.006 5.237 1.00 93.81 111 LEU A O 1
ATOM 937 N N . CYS A 1 112 ? -2.141 -12.428 5.512 1.00 90.81 112 CYS A N 1
ATOM 938 C CA . CYS A 1 112 ? -1.072 -13.356 5.888 1.00 90.81 112 CYS A CA 1
ATOM 939 C C . CYS A 1 112 ? -1.443 -14.128 7.155 1.00 90.81 112 CYS A C 1
ATOM 941 O O . CYS A 1 112 ? -1.344 -15.353 7.178 1.00 90.81 112 CYS A O 1
ATOM 943 N N . PHE A 1 113 ? -1.973 -13.432 8.166 1.00 89.12 113 PHE A N 1
ATOM 944 C CA . PHE A 1 113 ? -2.448 -14.061 9.398 1.00 89.12 113 PHE A CA 1
ATOM 945 C C . PHE A 1 113 ? -3.609 -15.043 9.152 1.00 89.12 113 PHE A C 1
ATOM 947 O O . PHE A 1 113 ? -3.584 -16.170 9.641 1.00 89.12 113 PHE A O 1
ATOM 954 N N . ASN A 1 114 ? -4.609 -14.654 8.355 1.00 88.94 114 ASN A N 1
ATOM 955 C CA . ASN A 1 114 ? -5.800 -15.479 8.114 1.00 88.94 114 ASN A CA 1
ATOM 956 C C . ASN A 1 114 ? -5.561 -16.672 7.172 1.00 88.94 114 ASN A C 1
ATOM 958 O O . ASN A 1 114 ? -6.266 -17.680 7.264 1.00 88.94 114 ASN A O 1
ATOM 962 N N . CYS A 1 115 ? -4.646 -16.534 6.212 1.00 85.19 115 CYS A N 1
ATOM 963 C CA . CYS A 1 115 ? -4.434 -17.521 5.150 1.00 85.19 115 CYS A CA 1
ATOM 964 C C . CYS A 1 115 ? -3.166 -18.357 5.343 1.00 85.19 115 CYS A C 1
ATOM 966 O O . CYS A 1 115 ? -3.024 -19.369 4.664 1.00 85.19 115 CYS A O 1
ATOM 968 N N . GLY A 1 116 ? -2.253 -17.942 6.226 1.00 81.50 116 GLY A N 1
ATOM 969 C CA . GLY A 1 116 ? -0.954 -18.591 6.414 1.00 81.50 116 GLY A CA 1
ATOM 970 C C . GLY A 1 116 ? 0.044 -18.334 5.281 1.00 81.50 116 GLY A C 1
ATOM 971 O O . GLY A 1 116 ? 1.059 -19.019 5.216 1.00 81.50 116 GLY A O 1
ATOM 972 N N . TYR A 1 117 ? -0.231 -17.373 4.390 1.00 80.00 117 TYR A N 1
ATOM 973 C CA . TYR A 1 117 ? 0.734 -16.950 3.375 1.00 80.00 117 TYR A CA 1
ATOM 974 C C . TYR A 1 117 ? 1.942 -16.286 4.039 1.00 80.00 117 TYR A C 1
ATOM 976 O O . TYR A 1 117 ? 1.785 -15.482 4.962 1.00 80.00 117 TYR A O 1
ATOM 984 N N . GLY A 1 118 ? 3.139 -16.555 3.514 1.00 81.62 118 GLY A N 1
ATOM 985 C CA . GLY A 1 118 ? 4.293 -15.705 3.786 1.00 81.62 118 GLY A CA 1
ATOM 986 C C . GLY A 1 118 ? 4.007 -14.271 3.333 1.00 81.62 118 GLY A C 1
ATOM 987 O O . GLY A 1 118 ? 3.394 -14.051 2.287 1.00 81.62 118 GLY A O 1
ATOM 988 N N . SER A 1 119 ? 4.461 -13.274 4.094 1.00 78.00 119 SER A N 1
ATOM 989 C CA . SER A 1 119 ? 4.209 -11.862 3.769 1.00 78.00 119 SER A CA 1
ATOM 990 C C . SER A 1 119 ? 4.801 -11.426 2.428 1.00 78.00 119 SER A C 1
ATOM 992 O O . SER A 1 119 ? 4.260 -10.532 1.782 1.00 78.00 119 SER A O 1
ATOM 994 N N . SER A 1 120 ? 5.855 -12.101 1.962 1.00 84.75 120 SER A N 1
ATOM 995 C CA . SER A 1 120 ? 6.461 -11.909 0.640 1.00 84.75 120 SER A CA 1
ATOM 996 C C . SER A 1 120 ? 5.692 -12.585 -0.504 1.00 84.75 120 SER A C 1
ATOM 998 O O . SER A 1 120 ? 5.950 -12.277 -1.668 1.00 84.75 120 SER A O 1
ATOM 1000 N N . SER A 1 121 ? 4.752 -13.488 -0.199 1.00 86.81 121 SER A N 1
ATOM 1001 C CA . SER A 1 121 ? 3.954 -14.214 -1.195 1.00 86.81 121 SER A CA 1
ATOM 1002 C C . SER A 1 121 ? 2.780 -13.376 -1.714 1.00 86.81 121 SER A C 1
ATOM 1004 O O . SER A 1 121 ? 2.299 -13.633 -2.817 1.00 86.81 121 SER A O 1
ATOM 1006 N N . LEU A 1 122 ? 2.347 -12.343 -0.982 1.00 91.19 122 LEU A N 1
ATOM 1007 C CA . LEU A 1 122 ? 1.311 -11.398 -1.412 1.00 91.19 122 LEU A CA 1
ATOM 1008 C C . LEU A 1 122 ? 1.921 -10.097 -1.937 1.00 91.19 122 LEU A C 1
ATOM 1010 O O . LEU A 1 122 ? 2.903 -9.603 -1.393 1.00 91.19 122 LEU A O 1
ATOM 1014 N N . ARG A 1 123 ? 1.308 -9.530 -2.974 1.00 92.69 123 ARG A N 1
ATOM 1015 C CA . ARG A 1 123 ? 1.640 -8.230 -3.559 1.00 92.69 123 ARG A CA 1
ATOM 1016 C C . ARG A 1 123 ? 0.417 -7.350 -3.662 1.00 92.69 123 ARG A C 1
ATOM 1018 O O . ARG A 1 123 ? -0.698 -7.847 -3.805 1.00 92.69 123 ARG A O 1
ATOM 1025 N N . GLU A 1 124 ? 0.654 -6.052 -3.676 1.00 95.06 124 GLU A N 1
ATOM 1026 C CA . GLU A 1 124 ? -0.344 -5.061 -4.046 1.00 95.06 124 GLU A CA 1
ATOM 1027 C C . GLU A 1 124 ? -0.108 -4.484 -5.444 1.00 95.06 124 GLU A C 1
ATOM 1029 O O . GLU A 1 124 ? 0.989 -4.523 -6.008 1.00 95.06 124 GLU A O 1
ATOM 1034 N N . ARG A 1 125 ? -1.185 -3.944 -6.009 1.00 95.31 125 ARG A N 1
ATOM 1035 C CA . ARG A 1 125 ? -1.168 -3.009 -7.126 1.00 95.31 125 ARG A CA 1
ATOM 1036 C C . ARG A 1 125 ? -2.247 -1.958 -6.913 1.00 95.31 125 ARG A C 1
ATOM 1038 O O . ARG A 1 125 ? -3.399 -2.297 -6.642 1.00 95.31 125 ARG A O 1
ATOM 1045 N N . ILE A 1 126 ? -1.888 -0.696 -7.072 1.00 97.06 126 ILE A N 1
ATOM 1046 C CA . ILE A 1 126 ? -2.716 0.467 -6.787 1.00 97.06 126 ILE A CA 1
ATOM 1047 C C . ILE A 1 126 ? -3.161 1.088 -8.110 1.00 97.06 126 ILE A C 1
ATOM 1049 O O . ILE A 1 126 ? -2.375 1.589 -8.913 1.00 97.06 126 ILE A O 1
ATOM 1053 N N . TYR A 1 127 ? -4.471 1.089 -8.321 1.00 96.81 127 TYR A N 1
ATOM 1054 C CA . TYR A 1 127 ? -5.131 1.764 -9.428 1.00 96.81 127 TYR A CA 1
ATOM 1055 C C . TYR A 1 127 ? -5.583 3.136 -8.944 1.00 96.81 127 TYR A C 1
ATOM 1057 O O . TYR A 1 127 ? -6.662 3.286 -8.364 1.00 96.81 127 TYR A O 1
ATOM 1065 N N . PHE A 1 128 ? -4.735 4.136 -9.174 1.00 96.50 128 PHE A N 1
ATOM 1066 C CA . PHE A 1 128 ? -4.966 5.504 -8.730 1.00 96.50 128 PHE A CA 1
ATOM 1067 C C . PHE A 1 128 ? -4.896 6.504 -9.880 1.00 96.50 128 PHE A C 1
ATOM 1069 O O . PHE A 1 128 ? -3.971 6.484 -10.689 1.00 96.50 128 PHE A O 1
ATOM 1076 N N . SER A 1 129 ? -5.865 7.415 -9.895 1.00 95.12 129 SER A N 1
ATOM 1077 C CA . SER A 1 129 ? -5.870 8.594 -10.751 1.00 95.12 129 SER A CA 1
ATOM 1078 C C . SER A 1 129 ? -6.653 9.707 -10.063 1.00 95.12 129 SER A C 1
ATOM 1080 O O . SER A 1 129 ? -7.796 9.507 -9.641 1.00 95.12 129 SER A O 1
ATOM 1082 N N . SER A 1 130 ? -6.020 10.871 -9.942 1.00 91.38 130 SER A N 1
ATOM 1083 C CA . SER A 1 130 ? -6.602 12.095 -9.387 1.00 91.38 130 SER A CA 1
ATOM 1084 C C . SER A 1 130 ? -7.469 12.859 -10.396 1.00 91.38 130 SER A C 1
ATOM 1086 O O . SER A 1 130 ? -8.265 13.705 -9.980 1.00 91.38 130 SER A O 1
ATOM 1088 N N . ASP A 1 131 ? -7.343 12.548 -11.691 1.00 91.00 131 ASP A N 1
ATOM 1089 C CA . ASP A 1 131 ? -8.120 13.144 -12.778 1.00 91.00 131 ASP A CA 1
ATOM 1090 C C . ASP A 1 131 ? -9.622 12.869 -12.559 1.00 91.00 131 ASP A C 1
ATOM 1092 O O . ASP A 1 131 ? -10.008 11.701 -12.438 1.00 91.00 131 ASP A O 1
ATOM 1096 N N . PRO A 1 132 ? -10.484 13.902 -12.485 1.00 85.75 132 PRO A N 1
ATOM 1097 C CA . PRO A 1 132 ? -11.928 13.730 -12.356 1.00 85.75 132 PRO A CA 1
ATOM 1098 C C . PRO A 1 132 ? -12.553 12.827 -13.429 1.00 85.75 132 PRO A C 1
ATOM 1100 O O . PRO A 1 132 ? -13.423 12.029 -13.088 1.00 85.75 132 PRO A O 1
ATOM 1103 N N . GLU A 1 133 ? -12.081 12.895 -14.677 1.00 87.56 133 GLU A N 1
ATOM 1104 C CA . GLU A 1 133 ? -12.649 12.156 -15.817 1.00 87.56 133 GLU A CA 1
ATOM 1105 C C . GLU A 1 133 ? -12.163 10.702 -15.876 1.00 87.56 133 GLU A C 1
ATOM 1107 O O . GLU A 1 133 ? -12.837 9.815 -16.398 1.00 87.56 133 GLU A O 1
ATOM 1112 N N . LYS A 1 134 ? -10.976 10.433 -15.323 1.00 90.94 134 LYS A N 1
ATOM 1113 C CA . LYS A 1 134 ? -10.335 9.108 -15.321 1.00 90.94 134 LYS A CA 1
ATOM 1114 C C . LYS A 1 134 ? -10.077 8.615 -13.909 1.00 90.94 134 LYS A C 1
ATOM 1116 O O . LYS A 1 134 ? -9.053 7.980 -13.657 1.00 90.94 134 LYS A O 1
ATOM 1121 N N . ARG A 1 135 ? -10.964 8.946 -12.972 1.00 91.69 135 ARG A N 1
ATOM 1122 C CA . ARG A 1 135 ? -10.744 8.689 -11.550 1.00 91.69 135 ARG A CA 1
ATOM 1123 C C . ARG A 1 135 ? -10.648 7.194 -11.271 1.00 91.69 135 ARG A C 1
ATOM 1125 O O . ARG A 1 135 ? -11.550 6.428 -11.599 1.00 91.69 135 ARG A O 1
ATOM 1132 N N . MET A 1 136 ? -9.578 6.794 -10.593 1.00 96.38 136 MET A N 1
ATOM 1133 C CA . MET A 1 136 ?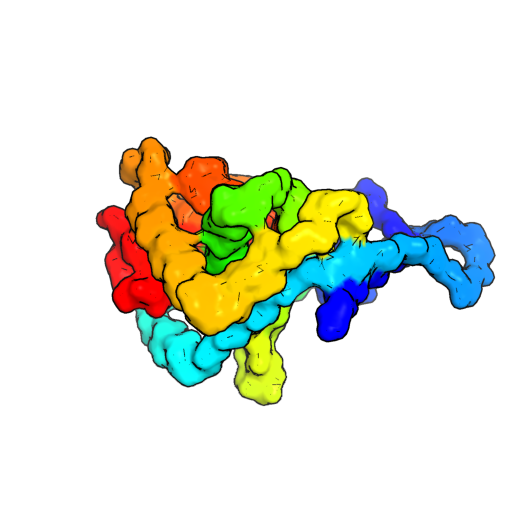 -9.379 5.420 -10.137 1.00 96.38 136 MET A CA 1
ATOM 1134 C C . MET A 1 136 ? -9.093 5.433 -8.644 1.00 96.38 136 MET A C 1
ATOM 1136 O O . MET A 1 136 ? -8.242 6.189 -8.183 1.00 96.38 136 MET A O 1
ATOM 1140 N N . ASN A 1 137 ? -9.826 4.601 -7.907 1.00 97.19 137 ASN A N 1
ATOM 1141 C CA . ASN A 1 137 ? -9.646 4.388 -6.477 1.00 97.19 137 ASN A CA 1
ATOM 1142 C C . ASN A 1 137 ? -9.759 2.892 -6.182 1.00 97.19 137 ASN A C 1
ATOM 1144 O O . ASN A 1 137 ? -10.755 2.435 -5.617 1.00 97.19 137 ASN A O 1
ATOM 1148 N N . GLY A 1 138 ? -8.799 2.116 -6.677 1.00 98.00 138 GLY A N 1
ATOM 1149 C CA . GLY A 1 138 ? -8.814 0.666 -6.546 1.00 98.00 138 GLY A CA 1
ATOM 1150 C C . GLY A 1 138 ? -7.479 0.111 -6.086 1.00 98.00 138 GLY A C 1
ATOM 1151 O O . GLY A 1 138 ? -6.426 0.664 -6.391 1.00 98.00 138 GLY A O 1
ATOM 1152 N N . ILE A 1 139 ? -7.532 -1.016 -5.393 1.00 98.06 139 ILE A N 1
ATOM 1153 C CA . ILE A 1 139 ? -6.361 -1.822 -5.062 1.00 98.06 139 ILE A CA 1
ATOM 1154 C C . ILE A 1 139 ? -6.606 -3.267 -5.482 1.00 98.06 139 ILE A C 1
ATOM 1156 O O . ILE A 1 139 ? -7.731 -3.763 -5.429 1.00 98.06 139 ILE A O 1
ATOM 1160 N N . LEU A 1 140 ? -5.545 -3.947 -5.886 1.00 96.44 140 LEU A N 1
ATOM 1161 C CA . LEU A 1 140 ? -5.523 -5.380 -6.128 1.00 96.44 140 LEU A CA 1
ATOM 1162 C C . LEU A 1 140 ? -4.486 -5.995 -5.202 1.00 96.44 140 LEU A C 1
ATOM 1164 O O . LEU A 1 140 ? -3.314 -5.647 -5.295 1.00 96.44 140 LEU A O 1
ATOM 1168 N N . ILE A 1 141 ? -4.907 -6.932 -4.358 1.00 94.62 141 ILE A N 1
ATOM 1169 C CA . ILE A 1 141 ? -3.989 -7.792 -3.609 1.00 94.62 141 ILE A CA 1
ATOM 1170 C C . ILE A 1 141 ? -3.974 -9.147 -4.287 1.00 94.62 141 ILE A C 1
ATOM 1172 O O . ILE A 1 141 ? -5.036 -9.719 -4.531 1.00 94.62 141 ILE A O 1
ATOM 1176 N N . TYR A 1 142 ? -2.792 -9.657 -4.602 1.00 91.44 142 TYR A N 1
ATOM 1177 C CA . TYR A 1 142 ? -2.641 -10.885 -5.366 1.00 91.44 142 TYR A CA 1
ATOM 1178 C C . TYR A 1 142 ? -1.435 -11.704 -4.927 1.00 91.44 142 TYR A C 1
ATOM 1180 O O . TYR A 1 142 ? -0.482 -11.189 -4.346 1.00 91.44 142 TYR A O 1
ATOM 1188 N N . THR A 1 143 ? -1.475 -13.003 -5.206 1.00 88.44 143 THR A N 1
ATOM 1189 C CA . THR A 1 143 ? -0.342 -13.903 -4.967 1.00 88.44 143 THR A CA 1
ATOM 1190 C C . THR A 1 143 ? 0.736 -13.688 -6.025 1.00 88.44 143 THR A C 1
ATOM 1192 O O . THR A 1 143 ? 0.437 -13.655 -7.219 1.00 88.44 143 THR A O 1
ATOM 1195 N N . SER A 1 144 ? 1.989 -13.581 -5.595 1.00 74.88 144 SER A N 1
ATOM 1196 C CA . SER A 1 144 ? 3.121 -13.228 -6.453 1.00 74.88 144 SER A CA 1
ATOM 1197 C C . SER A 1 144 ? 4.091 -14.364 -6.770 1.00 74.88 144 SER A C 1
ATOM 1199 O O . SER A 1 144 ? 4.989 -14.188 -7.600 1.00 74.88 144 SER A O 1
ATOM 1201 N N . SER A 1 145 ? 3.893 -15.517 -6.134 1.00 69.00 145 SER A N 1
ATOM 1202 C CA . SER A 1 145 ? 4.581 -16.781 -6.381 1.00 69.00 145 SER A CA 1
ATOM 1203 C C . SER A 1 145 ? 3.605 -17.769 -7.028 1.00 69.00 145 SER A C 1
ATOM 1205 O O . SER A 1 145 ? 2.457 -17.896 -6.609 1.00 69.00 145 SER A O 1
ATOM 1207 N N . GLY A 1 146 ? 4.057 -18.442 -8.092 1.00 57.91 146 GLY A N 1
ATOM 1208 C CA . GLY A 1 146 ? 3.290 -19.492 -8.780 1.00 57.91 146 GLY A CA 1
ATOM 1209 C C . GLY A 1 146 ? 3.383 -20.860 -8.103 1.00 57.91 146 GLY A C 1
ATOM 1210 O O . GLY A 1 146 ? 2.729 -21.805 -8.542 1.00 57.91 146 GLY A O 1
ATOM 1211 N N . ASP A 1 147 ? 4.194 -20.959 -7.052 1.00 54.72 147 ASP A N 1
ATOM 1212 C CA . ASP A 1 147 ? 4.445 -22.199 -6.335 1.00 54.72 147 ASP A CA 1
ATOM 1213 C C . ASP A 1 147 ? 3.330 -22.471 -5.314 1.00 54.72 147 ASP A C 1
ATOM 1215 O O . ASP A 1 147 ? 2.587 -21.582 -4.898 1.00 54.72 147 ASP A O 1
ATOM 1219 N N . SER A 1 148 ? 3.212 -23.742 -4.942 1.00 52.53 148 SER A N 1
ATOM 1220 C CA . SER A 1 148 ? 2.129 -24.436 -4.224 1.00 52.53 148 SER A CA 1
ATOM 1221 C C . SER A 1 148 ? 1.368 -23.712 -3.098 1.00 52.53 148 SER A C 1
ATOM 1223 O O . SER A 1 148 ? 0.257 -24.140 -2.783 1.00 52.53 148 SER A O 1
ATOM 1225 N N . GLU A 1 149 ? 1.890 -22.636 -2.506 1.00 53.66 149 GLU A N 1
ATOM 1226 C CA . GLU A 1 149 ? 1.179 -21.835 -1.498 1.00 53.66 149 GLU A CA 1
ATOM 1227 C C . GLU A 1 149 ? -0.094 -21.185 -2.066 1.00 53.66 149 GLU A C 1
ATOM 1229 O O . GLU A 1 149 ? -1.131 -21.194 -1.408 1.00 53.66 149 GLU A O 1
ATOM 1234 N N . GLY A 1 150 ? -0.063 -20.699 -3.314 1.00 53.78 150 GLY A N 1
ATOM 1235 C CA . GLY A 1 150 ? -1.180 -19.995 -3.970 1.00 53.78 150 GLY A CA 1
ATOM 1236 C C . GLY A 1 150 ? -2.344 -20.875 -4.448 1.00 53.78 150 GLY A C 1
ATOM 1237 O O . GLY A 1 150 ? -3.219 -20.399 -5.168 1.00 53.78 150 GLY A O 1
ATOM 1238 N N . SER A 1 151 ? -2.339 -22.173 -4.122 1.00 54.28 151 SER A N 1
ATOM 1239 C CA . SER A 1 151 ? -3.207 -23.176 -4.763 1.00 54.28 151 SER A CA 1
ATOM 1240 C C . SER A 1 151 ? -4.362 -23.692 -3.897 1.00 54.28 151 SER A C 1
ATOM 1242 O O . SER A 1 151 ? -5.242 -24.389 -4.405 1.00 54.28 151 SER A O 1
ATOM 1244 N N . MET A 1 152 ? -4.392 -23.346 -2.605 1.00 61.88 152 MET A N 1
ATOM 1245 C CA . MET A 1 152 ? -5.360 -23.898 -1.647 1.00 61.88 152 MET A CA 1
ATOM 1246 C C . MET A 1 152 ? -6.651 -23.075 -1.482 1.00 61.88 152 MET A C 1
ATOM 1248 O O . MET A 1 152 ? -7.468 -23.394 -0.617 1.00 61.88 152 MET A O 1
ATOM 1252 N N . GLY A 1 153 ? -6.886 -22.025 -2.280 1.00 72.38 153 GLY A N 1
ATOM 1253 C CA . GLY A 1 153 ? -8.132 -21.251 -2.187 1.00 72.38 153 GLY A CA 1
ATOM 1254 C C . GLY A 1 153 ? -8.154 -20.227 -1.053 1.00 72.38 153 GLY A C 1
ATOM 1255 O O . GLY A 1 153 ? -9.207 -19.643 -0.785 1.00 72.38 153 GLY A O 1
ATOM 1256 N N . GLY A 1 154 ? -7.040 -20.047 -0.334 1.00 81.44 154 GLY A N 1
ATOM 1257 C CA . GLY A 1 154 ? -6.983 -19.268 0.901 1.00 81.44 154 GLY A CA 1
ATOM 1258 C C . GLY A 1 154 ? -7.367 -17.807 0.689 1.00 81.44 154 GLY A C 1
ATOM 1259 O O . GLY A 1 154 ? -8.230 -17.299 1.408 1.00 81.44 154 GLY A O 1
ATOM 1260 N N . LEU A 1 155 ? -6.799 -17.165 -0.338 1.00 87.06 155 LEU A N 1
ATOM 1261 C CA . LEU A 1 155 ? -7.047 -15.755 -0.634 1.00 87.06 155 LEU A CA 1
ATOM 1262 C C . LEU A 1 155 ? -8.432 -15.578 -1.264 1.00 87.06 155 LEU A C 1
ATOM 1264 O O . LEU A 1 155 ? -9.208 -14.735 -0.820 1.00 87.06 155 LEU A O 1
ATOM 1268 N N . VAL A 1 156 ? -8.800 -16.429 -2.230 1.00 87.81 156 VAL A N 1
ATOM 1269 C CA . VAL A 1 156 ? -10.139 -16.387 -2.855 1.00 87.81 156 VAL A CA 1
ATOM 1270 C C . VAL A 1 156 ? -11.250 -16.561 -1.816 1.00 87.81 156 VAL A C 1
ATOM 1272 O O . VAL A 1 156 ? -12.275 -15.884 -1.887 1.00 87.81 156 VAL A O 1
ATOM 1275 N N . ARG A 1 157 ? -11.055 -17.428 -0.814 1.00 88.88 157 ARG A N 1
ATOM 1276 C CA . ARG A 1 157 ? -12.024 -17.621 0.274 1.00 88.88 157 ARG A CA 1
ATOM 1277 C C . ARG A 1 157 ? -12.216 -16.351 1.102 1.00 88.88 157 ARG A C 1
ATOM 1279 O O . ARG A 1 157 ? -13.351 -16.062 1.474 1.00 88.88 157 ARG A O 1
ATOM 1286 N N . GLN A 1 158 ? -11.152 -15.588 1.359 1.00 92.31 158 GLN A N 1
ATOM 1287 C CA . GLN A 1 158 ? -11.255 -14.304 2.063 1.00 92.31 158 GLN A CA 1
ATOM 1288 C C . GLN A 1 158 ? -12.001 -13.238 1.249 1.00 92.31 158 GLN A C 1
ATOM 1290 O O . GLN A 1 158 ? -12.606 -12.349 1.834 1.00 92.31 158 GLN A O 1
ATOM 1295 N N . GLY A 1 159 ? -12.011 -13.348 -0.083 1.00 90.56 159 GLY A N 1
ATOM 1296 C CA . GLY A 1 159 ? -12.767 -12.456 -0.966 1.00 90.56 159 GLY A CA 1
ATOM 1297 C C . GLY A 1 159 ? -14.284 -12.693 -0.986 1.00 90.56 159 GLY A C 1
ATOM 1298 O O . GLY A 1 159 ? -15.007 -11.894 -1.575 1.00 90.56 159 GLY A O 1
ATOM 1299 N N . ARG A 1 160 ? -14.789 -13.771 -0.366 1.00 91.06 160 ARG A N 1
ATOM 1300 C CA . ARG A 1 160 ? -16.235 -14.039 -0.271 1.00 91.06 160 ARG A CA 1
ATOM 1301 C C . ARG A 1 160 ? -16.906 -13.068 0.695 1.00 91.06 160 ARG A C 1
ATOM 1303 O O . ARG A 1 160 ? -16.308 -12.708 1.705 1.00 91.06 160 ARG A O 1
ATOM 1310 N N . GLU A 1 161 ? -18.158 -12.709 0.419 1.00 89.44 161 GLU A N 1
ATOM 1311 C CA . GLU A 1 161 ? -18.949 -11.743 1.201 1.00 89.44 161 GLU A CA 1
ATOM 1312 C C . GLU A 1 161 ? -18.906 -12.019 2.714 1.00 89.44 161 GLU A C 1
ATOM 1314 O O . GLU A 1 161 ? -18.624 -11.118 3.504 1.00 89.44 161 GLU A O 1
ATOM 1319 N N . GLU A 1 162 ? -19.073 -13.286 3.104 1.00 89.12 162 GLU A N 1
ATOM 1320 C CA . GLU A 1 162 ? -19.044 -13.753 4.497 1.00 89.12 162 GLU A CA 1
ATOM 1321 C C . GLU A 1 162 ? -17.713 -13.504 5.237 1.00 89.12 162 GLU A C 1
ATOM 1323 O O . GLU A 1 162 ? -17.707 -13.358 6.459 1.00 89.12 162 GLU A O 1
ATOM 1328 N N . ASN A 1 163 ? -16.588 -13.431 4.516 1.00 94.12 163 ASN A N 1
ATOM 1329 C CA . ASN A 1 163 ? -15.250 -13.282 5.096 1.00 94.12 163 ASN A CA 1
ATOM 1330 C C . ASN A 1 163 ? -14.678 -11.878 4.892 1.00 94.12 163 ASN A C 1
ATOM 1332 O O . ASN A 1 163 ? -14.010 -11.360 5.785 1.00 94.12 163 ASN A O 1
ATOM 1336 N N . LEU A 1 164 ? -14.957 -11.247 3.749 1.00 94.88 164 LEU A N 1
ATOM 1337 C CA . LEU A 1 164 ? -14.338 -9.986 3.349 1.00 94.88 164 LEU A CA 1
ATOM 1338 C C . LEU A 1 164 ? -14.661 -8.854 4.328 1.00 94.88 164 LEU A C 1
ATOM 1340 O O . LEU A 1 164 ? -13.771 -8.102 4.722 1.00 94.88 164 LEU A O 1
ATOM 1344 N N . ALA A 1 165 ? -15.918 -8.756 4.769 1.00 94.38 165 ALA A N 1
ATOM 1345 C CA . ALA A 1 165 ? -16.327 -7.735 5.731 1.00 94.38 165 ALA A CA 1
ATOM 1346 C C . ALA A 1 165 ? -15.582 -7.885 7.067 1.00 94.38 165 ALA A C 1
ATOM 1348 O O . ALA A 1 165 ? -15.104 -6.898 7.630 1.00 94.38 165 ALA A O 1
ATOM 1349 N N . LYS A 1 166 ? -15.439 -9.126 7.549 1.00 95.31 166 LYS A N 1
ATOM 1350 C CA . LYS A 1 166 ? -14.686 -9.431 8.769 1.00 95.31 166 LYS A CA 1
ATOM 1351 C C . LYS A 1 166 ? -13.199 -9.132 8.590 1.00 95.31 166 LYS A C 1
ATOM 1353 O O . LYS A 1 166 ? -12.620 -8.483 9.449 1.00 95.31 166 LYS A O 1
ATOM 1358 N N . LEU A 1 167 ? -12.604 -9.547 7.472 1.00 96.12 167 LEU A N 1
ATOM 1359 C CA . LEU A 1 167 ? -11.205 -9.278 7.145 1.00 96.12 167 LEU A CA 1
ATOM 1360 C C . LEU A 1 167 ? -10.895 -7.776 7.195 1.00 96.12 167 LEU A C 1
ATOM 1362 O O . LEU A 1 167 ? -9.938 -7.373 7.850 1.00 96.12 167 LEU A O 1
ATOM 1366 N N . ILE A 1 168 ? -11.708 -6.959 6.519 1.00 96.50 168 ILE A N 1
ATOM 1367 C CA . ILE A 1 168 ? -11.530 -5.503 6.474 1.00 96.50 168 ILE A CA 1
ATOM 1368 C C . ILE A 1 168 ? -11.694 -4.902 7.870 1.00 96.50 168 ILE A C 1
ATOM 1370 O O . ILE A 1 168 ? -10.875 -4.085 8.282 1.00 96.50 168 ILE A O 1
ATOM 1374 N N . LYS A 1 169 ? -12.728 -5.317 8.613 1.00 96.19 169 LYS A N 1
ATOM 1375 C CA . LYS A 1 169 ? -12.957 -4.841 9.979 1.00 96.19 169 LYS A CA 1
ATOM 1376 C C . LYS A 1 169 ? -11.775 -5.166 10.887 1.00 96.19 169 LYS A C 1
ATOM 1378 O O . LYS A 1 169 ? -11.299 -4.282 11.587 1.00 96.19 169 LYS A O 1
ATOM 1383 N N . ASP A 1 170 ? -11.293 -6.403 10.851 1.00 96.88 170 ASP A N 1
ATOM 1384 C CA . ASP A 1 170 ? -10.166 -6.826 11.671 1.00 96.88 170 ASP A CA 1
ATOM 1385 C C . ASP A 1 170 ? -8.886 -6.059 11.295 1.00 96.88 170 ASP A C 1
ATOM 1387 O O . ASP A 1 170 ? -8.181 -5.599 12.182 1.00 96.88 170 ASP A O 1
ATOM 1391 N N . ALA A 1 171 ? -8.614 -5.841 10.000 1.00 97.00 171 ALA A N 1
ATOM 1392 C CA . ALA A 1 171 ? -7.466 -5.043 9.556 1.00 97.00 171 ALA A CA 1
ATOM 1393 C C . ALA A 1 171 ? -7.542 -3.579 10.037 1.00 97.00 171 ALA A C 1
ATOM 1395 O O . ALA A 1 171 ? -6.526 -2.986 10.399 1.00 97.00 171 ALA A O 1
ATOM 1396 N N . ILE A 1 172 ? -8.745 -2.995 10.062 1.00 97.00 172 ILE A N 1
ATOM 1397 C CA . ILE A 1 172 ? -8.991 -1.646 10.591 1.00 97.00 172 ILE A CA 1
ATOM 1398 C C . ILE A 1 172 ? -8.792 -1.610 12.112 1.00 97.00 172 ILE A C 1
ATOM 1400 O O . ILE A 1 172 ? -8.173 -0.673 12.612 1.00 97.00 172 ILE A O 1
ATOM 1404 N N . GLU A 1 173 ? -9.291 -2.604 12.853 1.00 95.94 173 GLU A N 1
ATOM 1405 C CA . GLU A 1 173 ? -9.088 -2.672 14.306 1.00 95.94 173 GLU A CA 1
ATOM 1406 C C . GLU A 1 173 ? -7.612 -2.890 14.663 1.00 95.94 173 GLU A C 1
ATOM 1408 O O . GLU A 1 173 ? -7.096 -2.182 15.527 1.00 95.94 173 GLU A O 1
ATOM 1413 N N . ASP A 1 174 ? -6.903 -3.770 13.948 1.00 95.50 174 ASP A N 1
ATOM 1414 C CA . ASP A 1 174 ? -5.460 -3.983 14.119 1.00 95.50 174 ASP A CA 1
ATOM 1415 C C . ASP A 1 174 ? -4.686 -2.665 13.897 1.00 95.50 174 ASP A C 1
ATOM 1417 O O . ASP A 1 174 ? -3.785 -2.323 14.662 1.00 95.50 174 ASP A O 1
ATOM 1421 N N . ALA A 1 175 ? -5.085 -1.854 12.908 1.00 95.81 175 ALA A N 1
ATOM 1422 C CA . ALA A 1 175 ? -4.431 -0.582 12.591 1.00 95.81 175 ALA A CA 1
ATOM 1423 C C . ALA A 1 175 ? -4.546 0.484 13.694 1.00 95.81 175 ALA A C 1
ATOM 1425 O O . ALA A 1 175 ? -3.709 1.396 13.758 1.0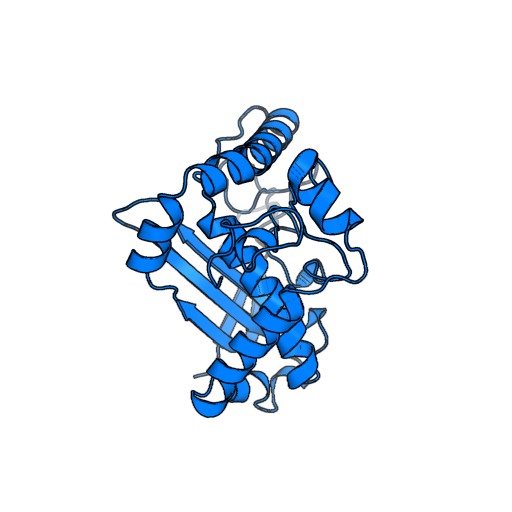0 95.81 175 ALA A O 1
ATOM 1426 N N . ARG A 1 176 ? -5.560 0.391 14.568 1.00 94.19 176 ARG A N 1
ATOM 1427 C CA . ARG A 1 176 ? -5.769 1.346 15.673 1.00 94.19 176 ARG A CA 1
ATOM 1428 C C . ARG A 1 176 ? -4.658 1.283 16.708 1.00 94.19 176 ARG A C 1
ATOM 1430 O O . ARG A 1 176 ? -4.423 2.270 17.403 1.00 94.19 176 ARG A O 1
ATOM 1437 N N . TRP A 1 177 ? -3.951 0.161 16.791 1.00 92.25 177 TRP A N 1
ATOM 1438 C CA . TRP A 1 177 ? -2.910 -0.061 17.781 1.00 92.25 177 TRP A CA 1
ATOM 1439 C C . TRP A 1 177 ? -1.550 -0.263 17.117 1.00 92.25 177 TRP A C 1
ATOM 1441 O O . TRP A 1 177 ? -1.389 -1.077 16.218 1.00 92.25 177 TRP A O 1
ATOM 1451 N N . CYS A 1 178 ? -0.542 0.481 17.568 1.00 96.00 178 CYS A N 1
ATOM 1452 C CA . CYS A 1 178 ? 0.845 0.226 17.209 1.00 96.00 178 CYS A CA 1
ATOM 1453 C C . CYS A 1 178 ? 1.647 0.096 18.497 1.00 96.00 178 CYS A C 1
ATOM 1455 O O . CYS A 1 178 ? 1.613 0.979 19.348 1.00 96.00 178 CYS A O 1
ATOM 1457 N N . SER A 1 179 ? 2.415 -0.983 18.635 1.00 96.38 179 SER A N 1
ATOM 1458 C CA . SER A 1 179 ? 3.266 -1.190 19.814 1.00 96.38 179 SER A CA 1
ATOM 1459 C C . SER A 1 179 ? 4.393 -0.157 19.941 1.00 96.38 179 SER A C 1
ATOM 1461 O O . SER A 1 179 ? 5.014 -0.055 20.993 1.00 96.38 179 SER A O 1
ATOM 1463 N N . SER A 1 180 ? 4.656 0.618 18.885 1.00 96.00 180 SER A N 1
ATOM 1464 C CA . SER A 1 180 ? 5.574 1.762 18.905 1.00 96.00 180 SER A CA 1
ATOM 1465 C C . SER A 1 180 ? 4.882 3.095 19.209 1.00 96.00 180 SER A C 1
ATOM 1467 O O . SER A 1 180 ? 5.528 4.139 19.126 1.00 96.00 180 SER A O 1
ATOM 1469 N N . ASP A 1 181 ? 3.585 3.111 19.516 1.00 95.75 181 ASP A N 1
ATOM 1470 C CA . ASP A 1 181 ? 2.938 4.328 20.000 1.00 95.75 181 ASP A CA 1
ATOM 1471 C C . ASP A 1 181 ? 3.413 4.690 21.415 1.00 95.75 181 ASP A C 1
ATOM 1473 O O . ASP A 1 181 ? 3.700 3.803 22.220 1.00 95.75 181 ASP A O 1
ATOM 1477 N N . PRO A 1 182 ? 3.502 5.993 21.744 1.00 93.88 182 PRO A N 1
ATOM 1478 C CA . PRO A 1 182 ? 3.097 7.144 20.927 1.00 93.88 182 PRO A CA 1
ATOM 1479 C C . PRO A 1 182 ? 4.141 7.584 19.890 1.00 93.88 182 PRO A C 1
ATOM 1481 O O . PRO A 1 182 ? 3.830 8.403 19.033 1.00 93.88 182 PRO A O 1
ATOM 1484 N N . VAL A 1 183 ? 5.365 7.048 19.915 1.00 94.75 183 VAL A N 1
ATOM 1485 C CA . VAL A 1 183 ? 6.467 7.501 19.043 1.00 94.75 183 VAL A CA 1
ATOM 1486 C C . VAL A 1 183 ? 6.096 7.406 17.560 1.00 94.75 183 VAL A C 1
ATOM 1488 O O . VAL A 1 183 ? 6.342 8.347 16.807 1.00 94.75 183 VAL A O 1
ATOM 1491 N N . CYS A 1 184 ? 5.446 6.315 17.142 1.00 95.94 184 CYS A N 1
ATOM 1492 C CA . CYS A 1 184 ? 4.989 6.140 15.762 1.00 95.94 184 CYS A CA 1
ATOM 1493 C C . CYS A 1 184 ? 4.002 7.243 15.335 1.00 95.94 184 CYS A C 1
ATOM 1495 O O . CYS A 1 184 ? 4.203 7.885 14.301 1.00 95.94 184 CYS A O 1
ATOM 1497 N N . SER A 1 185 ? 2.960 7.504 16.132 1.00 94.50 185 SER A N 1
ATOM 1498 C CA . SER A 1 185 ? 1.989 8.570 15.847 1.00 94.50 185 SER A CA 1
ATOM 1499 C C . SER A 1 185 ? 2.570 9.985 15.975 1.00 94.50 185 SER A C 1
ATOM 1501 O O . SER A 1 185 ? 2.209 10.871 15.198 1.00 94.50 185 SER A O 1
ATOM 1503 N N . ASP A 1 186 ? 3.481 10.213 16.924 1.00 93.75 186 ASP A N 1
ATOM 1504 C CA . ASP A 1 186 ? 4.080 11.524 17.201 1.00 93.75 186 ASP A CA 1
ATOM 1505 C C . ASP A 1 186 ? 5.007 11.940 16.053 1.00 93.75 186 ASP A C 1
ATOM 1507 O O . ASP A 1 186 ? 4.843 13.014 15.465 1.00 93.75 186 ASP A O 1
ATOM 1511 N N . VAL A 1 187 ? 5.944 11.065 15.677 1.00 93.19 187 VAL A N 1
ATOM 1512 C CA . VAL A 1 187 ? 6.872 11.313 14.564 1.00 93.19 187 VAL A CA 1
ATOM 1513 C C . VAL A 1 187 ? 6.106 11.378 13.244 1.00 93.19 187 VAL A C 1
ATOM 1515 O O . VAL A 1 187 ? 6.339 12.285 12.446 1.00 93.19 187 VAL A O 1
ATOM 1518 N N . GLY A 1 188 ? 5.140 10.477 13.033 1.00 92.19 188 GLY A N 1
ATOM 1519 C CA . GLY A 1 188 ? 4.308 10.466 11.832 1.00 92.19 188 GLY A CA 1
ATOM 1520 C C . GLY A 1 188 ? 3.512 11.755 11.616 1.00 92.19 188 GLY A C 1
ATOM 1521 O O . GLY A 1 188 ? 3.402 12.234 10.486 1.00 92.19 188 GLY A O 1
ATOM 1522 N N . GLY A 1 189 ? 3.031 12.363 12.703 1.00 89.69 189 GLY A N 1
ATOM 1523 C CA . GLY A 1 189 ? 2.309 13.635 12.687 1.00 89.69 189 GLY A CA 1
ATOM 1524 C C . GLY A 1 189 ? 3.140 14.872 12.428 1.00 89.69 189 GLY A C 1
ATOM 1525 O O . GLY A 1 189 ? 2.635 15.850 11.883 1.00 89.69 189 GLY A O 1
ATOM 1526 N N . THR A 1 190 ? 4.398 14.850 12.850 1.00 90.19 190 THR A N 1
ATOM 1527 C CA . THR A 1 190 ? 5.214 16.060 12.955 1.00 90.19 190 THR A CA 1
ATOM 1528 C C . THR A 1 190 ? 6.271 16.108 11.863 1.00 90.19 190 THR A C 1
ATOM 1530 O O . THR A 1 190 ? 6.142 16.860 10.899 1.00 90.19 190 THR A O 1
ATOM 1533 N N . THR A 1 191 ? 7.318 15.301 11.986 1.00 90.06 191 THR A N 1
ATOM 1534 C CA . THR A 1 191 ? 8.485 15.345 11.101 1.00 90.06 191 THR A CA 1
ATOM 1535 C C . THR A 1 191 ? 8.383 14.365 9.939 1.00 90.06 191 THR A C 1
ATOM 1537 O O . THR A 1 191 ? 8.875 14.686 8.857 1.00 90.06 191 THR A O 1
ATOM 1540 N N . GLY A 1 192 ? 7.697 13.234 10.125 1.00 91.94 192 GLY A N 1
ATOM 1541 C CA . GLY A 1 192 ? 7.630 12.107 9.195 1.00 91.94 192 GLY A CA 1
ATOM 1542 C C . GLY A 1 192 ? 8.679 11.025 9.483 1.00 91.94 192 GLY A C 1
ATOM 1543 O O . GLY A 1 192 ? 9.730 11.292 10.064 1.00 91.94 192 GLY A O 1
ATOM 1544 N N . GLN A 1 193 ? 8.376 9.794 9.072 1.00 92.94 193 GLN A N 1
ATOM 1545 C CA . GLN A 1 193 ? 9.191 8.589 9.240 1.00 92.94 193 GLN A CA 1
ATOM 1546 C C . GLN A 1 193 ? 9.844 8.153 7.920 1.00 92.94 193 GLN A C 1
ATOM 1548 O O . GLN A 1 193 ? 9.442 8.579 6.835 1.00 92.94 193 GLN A O 1
ATOM 1553 N N . GLY A 1 194 ? 10.831 7.262 8.031 1.00 90.50 194 GLY A N 1
ATOM 1554 C CA . GLY A 1 194 ? 11.513 6.651 6.891 1.00 90.50 194 GLY A CA 1
ATOM 1555 C C . GLY A 1 194 ? 12.469 7.591 6.142 1.00 90.50 194 GLY A C 1
ATOM 1556 O O . GLY A 1 194 ? 12.671 8.743 6.546 1.00 90.50 194 GLY A O 1
ATOM 1557 N N . PRO A 1 195 ? 13.082 7.097 5.051 1.00 90.00 195 PRO A N 1
ATOM 1558 C CA . PRO A 1 195 ? 13.924 7.899 4.169 1.00 90.00 195 PRO A CA 1
ATOM 1559 C C . PRO A 1 195 ? 13.185 9.146 3.688 1.00 90.00 195 PRO A C 1
ATOM 1561 O O . PRO A 1 195 ? 11.984 9.102 3.439 1.00 90.00 195 PRO A O 1
ATOM 1564 N N . ASP A 1 196 ? 13.886 10.277 3.621 1.00 93.62 196 ASP A N 1
ATOM 1565 C CA . ASP A 1 196 ? 13.335 11.569 3.186 1.00 93.62 196 ASP A CA 1
ATOM 1566 C C . ASP A 1 196 ? 12.106 12.078 3.972 1.00 93.62 196 ASP A C 1
ATOM 1568 O O . ASP A 1 196 ? 11.558 13.132 3.648 1.00 93.62 196 ASP A O 1
ATOM 1572 N N . ARG A 1 197 ? 11.713 11.396 5.061 1.00 95.25 197 ARG A N 1
ATOM 1573 C CA . ARG A 1 197 ? 10.563 11.729 5.919 1.00 95.25 197 ARG A CA 1
ATOM 1574 C C . ARG A 1 197 ? 9.237 11.753 5.150 1.00 95.25 197 ARG A C 1
ATOM 1576 O O . ARG A 1 197 ? 8.410 12.651 5.346 1.00 95.25 197 ARG A O 1
ATOM 1583 N N . ILE A 1 198 ? 9.066 10.780 4.258 1.00 95.94 198 ILE A N 1
ATOM 1584 C CA . ILE A 1 198 ? 7.920 10.648 3.339 1.00 95.94 198 ILE A CA 1
ATOM 1585 C C . ILE A 1 198 ? 6.853 9.662 3.826 1.00 95.94 198 ILE A C 1
ATOM 1587 O O . ILE A 1 198 ? 5.888 9.407 3.112 1.00 95.94 198 ILE A O 1
ATOM 1591 N N . ASN A 1 199 ? 7.002 9.118 5.032 1.00 97.19 199 ASN A N 1
ATOM 1592 C CA . ASN A 1 199 ? 5.954 8.347 5.694 1.00 97.19 199 ASN A CA 1
ATOM 1593 C C . ASN A 1 199 ? 5.371 9.141 6.870 1.00 97.19 199 ASN A C 1
ATOM 1595 O O . ASN A 1 199 ? 6.071 9.909 7.532 1.00 97.19 199 ASN A O 1
ATOM 1599 N N . GLY A 1 200 ? 4.081 8.960 7.132 1.00 96.44 200 GLY A N 1
ATOM 1600 C CA . GLY A 1 200 ? 3.406 9.436 8.335 1.00 96.44 200 GLY A CA 1
ATOM 1601 C C . GLY A 1 200 ? 3.539 8.421 9.467 1.00 96.44 200 GLY A C 1
ATOM 1602 O O . GLY A 1 200 ? 4.650 8.013 9.810 1.00 96.44 200 GLY A O 1
ATOM 1603 N N . ALA A 1 201 ? 2.430 8.014 10.084 1.00 96.31 201 ALA A N 1
ATOM 1604 C CA . ALA A 1 201 ? 2.411 6.991 11.128 1.00 96.31 201 ALA A CA 1
ATOM 1605 C C . ALA A 1 201 ? 2.510 5.579 10.512 1.00 96.31 201 ALA A C 1
ATOM 1607 O O . ALA A 1 201 ? 1.519 4.854 10.426 1.00 96.31 201 ALA A O 1
ATOM 1608 N N . ALA A 1 202 ? 3.705 5.197 10.057 1.00 96.56 202 ALA A N 1
ATOM 1609 C CA . ALA A 1 202 ? 3.973 3.901 9.439 1.00 96.56 202 ALA A CA 1
ATOM 1610 C C . ALA A 1 202 ? 5.362 3.373 9.833 1.00 96.56 202 ALA A C 1
ATOM 1612 O O . ALA A 1 202 ? 6.384 3.949 9.465 1.00 96.56 202 ALA A O 1
ATOM 1613 N N . CYS A 1 203 ? 5.393 2.264 10.578 1.00 95.94 203 CYS A N 1
ATOM 1614 C CA . CYS A 1 203 ? 6.612 1.555 10.971 1.00 95.94 203 CYS A CA 1
ATOM 1615 C C . CYS A 1 203 ? 6.475 0.037 10.745 1.00 95.94 203 CYS A C 1
ATOM 1617 O O . CYS A 1 203 ? 5.411 -0.450 10.349 1.00 95.94 203 CYS A O 1
ATOM 1619 N N . HIS A 1 204 ? 7.543 -0.716 11.037 1.00 94.12 204 HIS A N 1
ATOM 1620 C CA . HIS A 1 204 ? 7.577 -2.183 10.937 1.00 94.12 204 HIS A CA 1
ATOM 1621 C C . HIS A 1 204 ? 6.531 -2.898 11.795 1.00 94.12 204 HIS A C 1
ATOM 1623 O O . HIS A 1 204 ? 6.149 -4.016 11.472 1.00 94.12 204 HIS A O 1
ATOM 1629 N N . ASN A 1 205 ? 6.035 -2.251 12.851 1.00 94.75 205 ASN A N 1
ATOM 1630 C CA . ASN A 1 205 ? 5.073 -2.862 13.762 1.00 94.75 205 ASN A CA 1
ATOM 1631 C C . ASN A 1 205 ? 3.617 -2.688 13.302 1.00 94.75 205 ASN A C 1
ATOM 1633 O O . ASN A 1 205 ? 2.736 -3.279 13.919 1.00 94.75 205 ASN A O 1
ATOM 1637 N N . CYS A 1 206 ? 3.342 -1.873 12.274 1.00 95.00 206 CYS A N 1
ATOM 1638 C CA . CYS A 1 206 ? 1.968 -1.601 11.836 1.00 95.00 206 CYS A CA 1
ATOM 1639 C C . CYS A 1 206 ? 1.748 -1.681 10.319 1.00 95.00 206 CYS A C 1
ATOM 1641 O O . CYS A 1 206 ? 0.823 -2.361 9.885 1.00 95.00 206 CYS A O 1
ATOM 1643 N N . ALA A 1 207 ? 2.557 -0.993 9.509 1.00 96.00 207 ALA A N 1
ATOM 1644 C CA . ALA A 1 207 ? 2.202 -0.706 8.115 1.00 96.00 207 ALA A CA 1
ATOM 1645 C C . ALA A 1 207 ? 3.278 -1.076 7.090 1.00 96.00 207 ALA A C 1
ATOM 1647 O O . ALA A 1 207 ? 2.979 -1.103 5.905 1.00 96.00 207 ALA A O 1
ATOM 1648 N N . ILE A 1 208 ? 4.521 -1.339 7.493 1.00 96.06 208 ILE A N 1
ATOM 1649 C CA . ILE A 1 208 ? 5.556 -1.769 6.541 1.00 96.06 208 ILE A CA 1
ATOM 1650 C C . ILE A 1 208 ? 5.372 -3.261 6.233 1.00 96.06 208 ILE A C 1
ATOM 1652 O O . ILE A 1 208 ? 5.182 -4.064 7.147 1.00 96.06 208 ILE A O 1
ATOM 1656 N N . VAL A 1 209 ? 5.472 -3.623 4.954 1.00 96.06 209 VAL A N 1
ATOM 1657 C CA . VAL A 1 209 ? 5.443 -5.007 4.440 1.00 96.06 209 VAL A CA 1
ATOM 1658 C C . VAL A 1 209 ? 6.778 -5.327 3.744 1.00 96.06 209 VAL A C 1
ATOM 1660 O O . VAL A 1 209 ? 7.581 -4.412 3.531 1.00 96.06 209 VAL A O 1
ATOM 1663 N N . PRO A 1 210 ? 7.081 -6.592 3.385 1.00 94.88 210 PRO A N 1
ATOM 1664 C CA . PRO A 1 210 ? 8.280 -6.896 2.604 1.00 94.88 210 PRO A CA 1
ATOM 1665 C C . PRO A 1 210 ? 8.346 -6.062 1.322 1.00 94.88 210 PRO A C 1
ATOM 1667 O O . PRO A 1 210 ? 7.337 -5.869 0.650 1.00 94.88 210 PRO A O 1
ATOM 1670 N N . GLU A 1 211 ? 9.534 -5.586 0.946 1.00 90.44 211 GLU A N 1
ATOM 1671 C CA . GLU A 1 211 ? 9.695 -4.728 -0.241 1.00 90.44 211 GLU A CA 1
ATOM 1672 C C . GLU A 1 211 ? 9.203 -5.400 -1.529 1.00 90.44 211 GLU A C 1
ATOM 1674 O O . GLU A 1 211 ? 8.665 -4.739 -2.406 1.00 90.44 211 GLU A O 1
ATOM 1679 N N . THR A 1 212 ? 9.310 -6.729 -1.629 1.00 88.50 212 THR A N 1
ATOM 1680 C CA . THR A 1 212 ? 8.794 -7.501 -2.771 1.00 88.50 212 THR A CA 1
ATOM 1681 C C . THR A 1 212 ? 7.273 -7.466 -2.904 1.00 88.50 212 THR A C 1
ATOM 1683 O O . THR A 1 212 ? 6.763 -7.873 -3.947 1.00 88.50 212 THR A O 1
ATOM 1686 N N . SER A 1 213 ? 6.566 -7.040 -1.856 1.00 92.81 213 SER A N 1
ATOM 1687 C CA . SER A 1 213 ? 5.106 -6.994 -1.763 1.00 92.81 213 SER A CA 1
ATOM 1688 C C . SER A 1 213 ? 4.533 -5.634 -2.174 1.00 92.81 213 SER A C 1
ATOM 1690 O O . SER A 1 213 ? 3.396 -5.583 -2.634 1.00 92.81 213 SER A O 1
ATOM 1692 N N . CYS A 1 214 ? 5.316 -4.559 -2.047 1.00 94.81 214 CYS A N 1
ATOM 1693 C CA . CYS A 1 214 ? 4.899 -3.169 -2.250 1.00 94.81 214 CYS A CA 1
ATOM 1694 C C . CYS A 1 214 ? 5.461 -2.606 -3.564 1.00 94.81 214 CYS A C 1
ATOM 1696 O O . CYS A 1 214 ? 6.661 -2.699 -3.820 1.00 94.81 214 CYS A O 1
ATOM 1698 N N . GLU A 1 215 ? 4.625 -1.972 -4.391 1.00 91.88 215 GLU A N 1
ATOM 1699 C CA . GLU A 1 215 ? 5.098 -1.364 -5.648 1.00 91.88 215 GLU A CA 1
ATOM 1700 C C . GLU A 1 215 ? 5.780 0.006 -5.454 1.00 91.88 215 GLU A C 1
ATOM 1702 O O . GLU A 1 215 ? 6.515 0.458 -6.331 1.00 91.88 215 GLU A O 1
ATOM 1707 N N . GLU A 1 216 ? 5.551 0.661 -4.311 1.00 92.62 216 GLU A N 1
ATOM 1708 C CA . GLU A 1 216 ? 6.102 1.978 -3.956 1.00 92.62 216 GLU A CA 1
ATOM 1709 C C . GLU A 1 216 ? 7.268 1.873 -2.949 1.00 92.62 216 GLU A C 1
ATOM 1711 O O . GLU A 1 216 ? 7.636 2.862 -2.318 1.00 92.62 216 GLU A O 1
ATOM 1716 N N . PHE A 1 217 ? 7.855 0.682 -2.767 1.00 93.50 217 PHE A N 1
ATOM 1717 C CA . PHE A 1 217 ? 9.004 0.437 -1.877 1.00 93.50 217 PHE A CA 1
ATOM 1718 C C . PHE A 1 217 ? 8.803 0.949 -0.437 1.00 93.50 217 PHE A C 1
ATOM 1720 O O . PHE A 1 217 ? 9.698 1.543 0.163 1.00 93.50 217 PHE A O 1
ATOM 1727 N N . ASN A 1 218 ? 7.609 0.732 0.125 1.00 96.31 218 ASN A N 1
ATOM 1728 C CA . ASN A 1 218 ? 7.202 1.207 1.453 1.00 96.31 218 ASN A CA 1
ATOM 1729 C C . ASN A 1 218 ? 7.323 2.739 1.656 1.00 96.31 218 ASN A C 1
ATOM 1731 O O . ASN A 1 218 ? 7.477 3.209 2.788 1.00 96.31 218 ASN A O 1
ATOM 1735 N N . MET A 1 219 ? 7.247 3.530 0.582 1.00 95.44 219 MET A N 1
ATOM 1736 C CA . MET A 1 219 ? 7.169 4.995 0.633 1.00 95.44 219 MET A CA 1
ATOM 1737 C C . MET A 1 219 ? 5.715 5.470 0.588 1.00 95.44 219 MET A C 1
ATOM 1739 O O . MET A 1 219 ? 4.873 4.799 0.012 1.00 95.44 219 MET A O 1
ATOM 1743 N N . LEU A 1 220 ? 5.413 6.666 1.101 1.00 96.81 220 LEU A N 1
ATOM 1744 C CA . LEU A 1 220 ? 4.058 7.234 1.069 1.00 96.81 220 LEU A CA 1
ATOM 1745 C C . LEU A 1 220 ? 3.042 6.362 1.830 1.00 96.81 220 LEU A C 1
ATOM 1747 O O . LEU A 1 220 ? 1.992 6.000 1.296 1.00 96.81 220 LEU A O 1
ATOM 1751 N N . LEU A 1 221 ? 3.366 6.037 3.084 1.00 97.81 221 LEU A N 1
ATOM 1752 C CA . LEU A 1 221 ? 2.512 5.281 4.005 1.00 97.81 221 LEU A CA 1
ATOM 1753 C C . LEU A 1 221 ? 2.127 6.109 5.227 1.00 97.81 221 LEU A C 1
ATOM 1755 O O . LEU A 1 221 ? 2.971 6.792 5.807 1.00 97.81 221 LEU A O 1
ATOM 1759 N N . ASP A 1 222 ? 0.877 5.999 5.670 1.00 97.44 222 ASP A N 1
ATOM 1760 C CA . ASP A 1 222 ? 0.400 6.642 6.889 1.00 97.44 222 ASP A CA 1
ATOM 1761 C C . ASP A 1 222 ? -0.905 6.027 7.418 1.00 97.44 222 ASP A C 1
ATOM 1763 O O . ASP A 1 222 ? -1.987 6.244 6.860 1.00 97.44 222 ASP A O 1
ATOM 1767 N N . ARG A 1 223 ? -0.835 5.290 8.538 1.00 96.56 223 ARG A N 1
ATOM 1768 C CA . ARG A 1 223 ? -2.031 4.648 9.110 1.00 96.56 223 ARG A CA 1
ATOM 1769 C C . ARG A 1 223 ? -3.054 5.654 9.633 1.00 96.56 223 ARG A C 1
ATOM 1771 O O . ARG A 1 223 ? -4.225 5.293 9.723 1.00 96.56 223 ARG A O 1
ATOM 1778 N N . ALA A 1 224 ? -2.643 6.896 9.919 1.00 96.00 224 ALA A N 1
ATOM 1779 C CA . ALA A 1 224 ? -3.552 7.959 10.348 1.00 96.00 224 ALA A CA 1
ATOM 1780 C C . ALA A 1 224 ? -4.617 8.288 9.291 1.00 96.00 224 ALA A C 1
ATOM 1782 O O . ALA A 1 224 ? -5.701 8.755 9.622 1.00 96.00 224 ALA A O 1
ATOM 1783 N N . LEU A 1 225 ? -4.340 7.989 8.018 1.00 97.31 225 LEU A N 1
ATOM 1784 C CA . LEU A 1 225 ? -5.300 8.175 6.933 1.00 97.31 225 LEU A CA 1
ATOM 1785 C C . LEU A 1 225 ? -6.318 7.036 6.825 1.00 97.31 225 LEU A C 1
ATOM 1787 O O . LEU A 1 225 ? -7.350 7.194 6.177 1.00 97.31 225 LEU A O 1
ATOM 1791 N N . VAL A 1 226 ? -6.055 5.894 7.462 1.00 97.75 226 VAL A N 1
ATOM 1792 C CA . VAL A 1 226 ? -6.975 4.750 7.509 1.00 97.75 226 VAL A CA 1
ATOM 1793 C C . VAL A 1 226 ? -7.824 4.826 8.777 1.00 97.75 226 VAL A C 1
ATOM 1795 O O . VAL A 1 226 ? -9.052 4.761 8.701 1.00 97.75 226 VAL A O 1
ATOM 1798 N N . VAL A 1 227 ? -7.185 5.047 9.928 1.00 95.94 227 VAL A N 1
ATOM 1799 C CA . VAL A 1 227 ? -7.821 5.174 11.247 1.00 95.94 227 VAL A CA 1
ATOM 1800 C C . VAL A 1 227 ? -7.256 6.359 12.018 1.00 95.94 227 VAL A C 1
ATOM 1802 O O . VAL A 1 227 ? -6.075 6.663 11.908 1.00 95.94 227 VAL A O 1
ATOM 1805 N N . ASN A 1 228 ? -8.073 6.997 12.855 1.00 92.88 228 ASN A N 1
ATOM 1806 C CA . ASN A 1 228 ? -7.579 8.010 13.783 1.00 92.88 228 ASN A CA 1
ATOM 1807 C C . ASN A 1 228 ? -6.534 7.404 14.735 1.00 92.88 228 ASN A C 1
ATOM 1809 O O . ASN A 1 228 ? -6.734 6.326 15.297 1.00 92.88 228 ASN A O 1
ATOM 1813 N N . THR A 1 229 ? -5.433 8.122 14.940 1.00 90.00 229 THR A N 1
ATOM 1814 C CA . THR A 1 229 ? -4.367 7.751 15.882 1.00 90.00 229 THR A CA 1
ATOM 1815 C C . THR A 1 229 ? -4.446 8.637 17.130 1.00 90.00 229 THR A C 1
ATOM 1817 O O . THR A 1 229 ? -5.127 9.667 17.112 1.00 90.00 229 THR A O 1
ATOM 1820 N N . PRO A 1 230 ? -3.704 8.320 18.209 1.00 85.19 230 PRO A N 1
ATOM 1821 C CA . PRO A 1 230 ? -3.667 9.166 19.404 1.00 85.19 230 PRO A CA 1
ATOM 1822 C C . PRO A 1 230 ? -3.268 10.632 19.156 1.00 85.19 230 PRO A C 1
ATOM 1824 O O . PRO A 1 230 ? -3.613 11.499 19.957 1.00 85.19 230 PRO A O 1
ATOM 1827 N N . ARG A 1 231 ? -2.541 10.932 18.069 1.00 84.31 231 ARG A N 1
ATOM 1828 C CA . ARG A 1 231 ? -2.103 12.299 17.724 1.00 84.31 231 ARG A CA 1
ATOM 1829 C C . ARG A 1 231 ? -2.806 12.926 16.538 1.00 84.31 231 ARG A C 1
ATOM 1831 O O . ARG A 1 231 ? -2.780 14.148 16.419 1.00 84.31 231 ARG A O 1
ATOM 1838 N N . GLN A 1 232 ? -3.398 12.124 15.665 1.00 82.56 232 GLN A N 1
ATOM 1839 C CA . GLN A 1 232 ? -4.131 12.610 14.507 1.00 82.56 232 GLN A CA 1
ATOM 1840 C C . GLN A 1 232 ? -5.577 12.133 14.602 1.00 82.56 232 GLN A C 1
ATOM 1842 O O . GLN A 1 232 ? -5.927 11.039 14.158 1.00 82.56 232 GLN A O 1
ATOM 1847 N N . SER A 1 233 ? -6.427 12.983 15.172 1.00 79.12 233 SER A N 1
ATOM 1848 C CA . SER A 1 233 ? -7.876 12.833 15.097 1.00 79.12 233 SER A CA 1
ATOM 1849 C C . SER A 1 233 ? -8.414 13.491 13.820 1.00 79.12 233 SER A C 1
ATOM 1851 O O . SER A 1 233 ? -7.860 14.473 13.325 1.00 79.12 233 SER A O 1
ATOM 1853 N N . ASN A 1 234 ? -9.504 12.947 13.275 1.00 85.12 234 ASN A N 1
ATOM 1854 C CA . ASN A 1 234 ? -10.225 13.459 12.100 1.00 85.12 234 ASN A CA 1
ATOM 1855 C C . ASN A 1 234 ? -9.460 13.385 10.766 1.00 85.12 234 ASN A C 1
ATOM 1857 O O . ASN A 1 234 ? -9.698 14.196 9.868 1.00 85.12 234 ASN A O 1
ATOM 1861 N N . THR A 1 235 ? -8.549 12.420 10.628 1.00 92.81 235 THR A N 1
ATOM 1862 C CA . THR A 1 235 ? -7.874 12.134 9.348 1.00 92.81 235 THR A CA 1
ATOM 1863 C C . THR A 1 235 ? -8.198 10.743 8.811 1.00 92.81 235 THR A C 1
ATOM 1865 O O . THR A 1 235 ? -8.156 10.559 7.598 1.00 92.81 235 THR A O 1
ATOM 1868 N N . GLY A 1 236 ? -8.619 9.798 9.658 1.00 95.62 236 GLY A N 1
ATOM 1869 C CA . GLY A 1 236 ? -8.911 8.427 9.245 1.00 95.62 236 GLY A CA 1
ATOM 1870 C C . GLY A 1 236 ? -10.140 8.319 8.342 1.00 95.62 236 GLY A C 1
ATOM 1871 O O . GLY A 1 236 ? -11.219 8.786 8.698 1.00 95.62 236 GLY A O 1
ATOM 1872 N N . PHE A 1 237 ? -9.998 7.664 7.190 1.00 97.12 237 PHE A N 1
ATOM 1873 C CA . PHE A 1 237 ? -11.092 7.427 6.242 1.00 97.12 237 PHE A CA 1
ATOM 1874 C C . PHE A 1 237 ? -12.184 6.493 6.794 1.00 97.12 237 PHE A C 1
ATOM 1876 O O . PHE A 1 237 ? -13.357 6.638 6.446 1.00 97.12 237 PHE A O 1
ATOM 1883 N N . PHE A 1 238 ? -11.808 5.541 7.653 1.00 95.56 238 PHE A N 1
ATOM 1884 C CA . PHE A 1 238 ? -12.718 4.568 8.271 1.00 95.56 238 PHE A CA 1
ATOM 1885 C C . PHE A 1 238 ? -13.092 4.915 9.722 1.00 95.56 238 PHE A C 1
ATOM 1887 O O . PHE A 1 238 ? -13.567 4.046 10.455 1.00 95.56 238 PHE A O 1
ATOM 1894 N N . SER A 1 239 ? -12.815 6.148 10.161 1.00 89.44 239 SER A N 1
ATOM 1895 C CA . SER A 1 239 ? -13.104 6.616 11.527 1.00 89.44 239 SER A CA 1
ATOM 1896 C C . SER A 1 239 ? -14.458 7.296 11.668 1.00 89.44 239 SER A C 1
ATOM 1898 O O . SER A 1 239 ? -14.990 7.794 10.652 1.00 89.44 239 SER A O 1
#

Foldseek 3Di:
DWDKDKDWCQAADDQDGDPPPDPPPPGDGPDPDDDPDTDMDMATFDKAKDFDDPVLVVVLQVDPLQQVQLVLLLVLVVVVVCVSPVPDDRDPDDLLQQQLQQLLQLLLVLLCVQLVDDLLQKAKDADADPDPVRGGRMMMIIGDDNDDSRPPCSNVVCNDPVNVVVSSVVSLVLLQDFPPPPVLQVLLRPQADDPSRNHHSDDPRRGDTPQSRYSVSPGSYYSCCCPPYPNRPSNHSPD

pLDDT: mean 88.4, std 11.6, range [47.44, 98.62]

Sequence (239 aa):
ERLRETRIFAGFTRINPEDNRDQQQTIADLSLNPVAWLPAHVVYGEGIFLQFKTDRIAHWLQSMSLQQHTQRIISHYHSAKRKRWPDYIDRSLNPAFIMMHTFAHLLINRLCFNCGYGSSSLRERIYFSSDPEKRMNGILIYTSSGDSEGSMGGLVRQGREENLAKLIKDAIE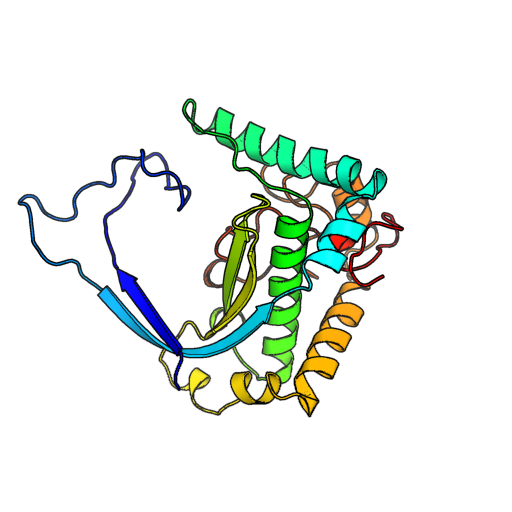DARWCSSDPVCSDVGGTTGQGPDRINGAACHNCAIVPETSCEEFNMLLDRALVVNTPRQSNTGFFS